Protein AF-A0A8C3FPE9-F1 (afdb_monomer_lite)

pLDDT: mean 76.45, std 21.93, range [31.88, 98.56]

Structure (mmCIF, N/CA/C/O backbone):
data_AF-A0A8C3FPE9-F1
#
_entry.id   AF-A0A8C3FPE9-F1
#
loop_
_atom_site.group_PDB
_atom_site.id
_atom_site.type_symbol
_atom_site.label_atom_id
_atom_site.label_alt_id
_atom_site.label_comp_id
_atom_site.label_asym_id
_atom_site.label_entity_id
_atom_site.label_seq_id
_atom_site.pdbx_PDB_ins_code
_atom_site.Cartn_x
_atom_site.Cartn_y
_atom_site.Cartn_z
_atom_site.occupancy
_atom_site.B_iso_or_equiv
_atom_site.auth_seq_id
_atom_site.auth_comp_id
_atom_site.auth_asym_id
_atom_site.auth_atom_id
_atom_site.pdbx_PDB_model_num
ATOM 1 N N . MET A 1 1 ? 53.530 17.384 -11.463 1.00 39.44 1 MET A N 1
ATOM 2 C CA . MET A 1 1 ? 53.748 16.332 -10.447 1.00 39.44 1 MET A CA 1
ATOM 3 C C . MET A 1 1 ? 52.638 15.306 -10.589 1.00 39.44 1 MET A C 1
ATOM 5 O O . MET A 1 1 ? 51.539 15.537 -10.107 1.00 39.44 1 MET A O 1
ATOM 9 N N . ALA A 1 2 ? 52.898 14.244 -11.352 1.00 38.84 2 ALA A N 1
ATOM 10 C CA . ALA A 1 2 ? 51.951 13.163 -11.596 1.00 38.84 2 ALA A CA 1
ATOM 11 C C . ALA A 1 2 ? 52.178 12.069 -10.547 1.00 38.84 2 ALA A C 1
ATOM 13 O O . ALA A 1 2 ? 53.247 11.461 -10.507 1.00 38.84 2 ALA A O 1
ATOM 14 N N . TRP A 1 3 ? 51.193 11.850 -9.679 1.00 45.47 3 TRP A N 1
ATOM 15 C CA . TRP A 1 3 ? 51.193 10.718 -8.761 1.00 45.47 3 TRP A CA 1
ATOM 16 C C . TRP A 1 3 ? 50.731 9.485 -9.531 1.00 45.47 3 TRP A C 1
ATOM 18 O O . TRP A 1 3 ? 49.547 9.324 -9.816 1.00 45.47 3 TRP A O 1
ATOM 28 N N . TYR A 1 4 ? 51.681 8.633 -9.906 1.00 35.78 4 TYR A N 1
ATOM 29 C CA . TYR A 1 4 ? 51.386 7.304 -10.425 1.00 35.78 4 TYR A CA 1
ATOM 30 C C . TYR A 1 4 ? 50.717 6.481 -9.321 1.00 35.78 4 TYR A C 1
ATOM 32 O O . TYR A 1 4 ? 51.346 6.138 -8.319 1.00 35.78 4 TYR A O 1
ATOM 40 N N . TYR A 1 5 ? 49.437 6.165 -9.507 1.00 44.44 5 TYR A N 1
ATOM 41 C CA . TYR A 1 5 ? 48.734 5.188 -8.689 1.00 44.44 5 TYR A CA 1
ATOM 42 C C . TYR A 1 5 ? 49.272 3.793 -9.031 1.00 44.44 5 TYR A C 1
ATOM 44 O O . TYR A 1 5 ? 49.096 3.295 -10.143 1.00 44.44 5 TYR A O 1
ATOM 52 N N . ARG A 1 6 ? 49.985 3.187 -8.081 1.00 42.34 6 ARG A N 1
ATOM 53 C CA . ARG A 1 6 ? 50.505 1.820 -8.174 1.00 42.34 6 ARG A CA 1
ATOM 54 C C . ARG A 1 6 ? 49.379 0.866 -7.745 1.00 42.34 6 ARG A C 1
ATOM 56 O O . ARG A 1 6 ? 48.875 1.037 -6.634 1.00 42.34 6 ARG A O 1
ATOM 63 N N . PRO A 1 7 ? 48.962 -0.116 -8.562 1.00 42.03 7 PRO A N 1
ATOM 64 C CA . PRO A 1 7 ? 47.899 -1.026 -8.167 1.00 42.03 7 PRO A CA 1
ATOM 65 C C . PRO A 1 7 ? 48.429 -1.964 -7.082 1.00 42.03 7 PRO A C 1
ATOM 67 O O . PRO A 1 7 ? 49.404 -2.681 -7.304 1.00 42.03 7 PRO A O 1
ATOM 70 N N . PHE A 1 8 ? 47.777 -1.989 -5.920 1.00 37.38 8 PHE A N 1
ATOM 71 C CA . PHE A 1 8 ? 47.859 -3.147 -5.040 1.00 37.38 8 PHE A CA 1
ATOM 72 C C . PHE A 1 8 ? 47.064 -4.271 -5.703 1.00 37.38 8 PHE A C 1
ATOM 74 O O . PHE A 1 8 ? 45.846 -4.355 -5.583 1.00 37.38 8 PHE A O 1
ATOM 81 N N . SER A 1 9 ? 47.759 -5.119 -6.454 1.00 39.59 9 SER A N 1
ATOM 82 C CA . SER A 1 9 ? 47.294 -6.471 -6.725 1.00 39.59 9 SER A CA 1
ATOM 83 C C . SER A 1 9 ? 47.355 -7.236 -5.408 1.00 39.59 9 SER A C 1
ATOM 85 O O . SER A 1 9 ? 48.415 -7.715 -5.009 1.00 39.59 9 SER A O 1
ATOM 87 N N . SER A 1 10 ? 46.225 -7.318 -4.710 1.00 37.75 10 SER A N 1
ATOM 88 C CA . SER A 1 10 ? 46.008 -8.319 -3.673 1.00 37.75 10 SER A CA 1
ATOM 89 C C . SER A 1 10 ? 45.945 -9.676 -4.372 1.00 37.75 10 SER A C 1
ATOM 91 O O . SER A 1 10 ? 44.882 -10.161 -4.753 1.00 37.75 10 SER A O 1
ATOM 93 N N . THR A 1 11 ? 47.108 -10.290 -4.579 1.00 39.56 11 THR A N 1
ATOM 94 C CA . THR A 1 11 ? 47.197 -11.745 -4.623 1.00 39.56 11 THR A CA 1
ATOM 95 C C . THR A 1 11 ? 46.733 -12.216 -3.255 1.00 39.56 11 THR A C 1
ATOM 97 O O . THR A 1 11 ? 47.485 -12.168 -2.282 1.00 39.56 11 THR A O 1
ATOM 100 N N . LEU A 1 12 ? 45.449 -12.559 -3.156 1.00 37.16 12 LEU A N 1
ATOM 101 C CA . LEU A 1 12 ? 44.937 -13.294 -2.017 1.00 37.16 12 LEU A CA 1
ATOM 102 C C . LEU A 1 12 ? 45.663 -14.637 -2.073 1.00 37.16 12 LEU A C 1
ATOM 104 O O . LEU A 1 12 ? 45.361 -15.474 -2.926 1.00 37.16 12 LEU A O 1
ATOM 108 N N . ASN A 1 13 ? 46.712 -14.757 -1.257 1.00 34.91 13 ASN A N 1
ATOM 109 C CA . ASN A 1 13 ? 47.424 -16.002 -1.063 1.00 34.91 13 ASN A CA 1
ATOM 110 C C . ASN A 1 13 ? 46.386 -17.077 -0.793 1.00 34.91 13 ASN A C 1
ATOM 112 O O . ASN A 1 13 ? 45.506 -16.945 0.058 1.00 34.91 13 ASN A O 1
ATOM 116 N N . GLN A 1 14 ? 46.504 -18.117 -1.595 1.00 40.97 14 GLN A N 1
ATOM 117 C CA . GLN A 1 14 ? 45.724 -19.328 -1.565 1.00 40.97 14 GLN A CA 1
ATOM 118 C C . GLN A 1 14 ? 46.192 -20.188 -0.382 1.00 40.97 14 GLN A C 1
ATOM 120 O O . GLN A 1 14 ? 46.473 -21.363 -0.554 1.00 40.97 14 GLN A O 1
ATOM 125 N N . ASP A 1 15 ? 46.293 -19.599 0.809 1.00 35.12 15 ASP A N 1
ATOM 126 C CA . ASP A 1 15 ? 46.524 -20.332 2.048 1.00 35.12 15 ASP A CA 1
ATOM 127 C C . ASP A 1 15 ? 45.155 -20.567 2.680 1.00 35.12 15 ASP A C 1
ATOM 129 O O . ASP A 1 15 ? 44.646 -19.817 3.516 1.00 35.12 15 ASP A O 1
ATOM 133 N N . ASN A 1 16 ? 44.516 -21.618 2.167 1.00 47.94 16 ASN A N 1
ATOM 134 C CA . ASN A 1 16 ? 43.481 -22.346 2.875 1.00 47.94 16 ASN A CA 1
ATOM 135 C C . ASN A 1 16 ? 44.061 -22.810 4.213 1.00 47.94 16 ASN A C 1
ATOM 137 O O . ASN A 1 16 ? 44.705 -23.846 4.259 1.00 47.94 16 ASN A O 1
ATOM 141 N N . ASP A 1 17 ? 43.817 -22.048 5.270 1.00 44.47 17 ASP A N 1
ATOM 142 C CA . ASP A 1 17 ? 43.687 -22.570 6.631 1.00 44.47 17 ASP A CA 1
ATOM 143 C C . ASP A 1 17 ? 42.905 -21.555 7.472 1.00 44.47 17 ASP A C 1
ATOM 145 O O . ASP A 1 17 ? 43.369 -20.983 8.457 1.00 44.47 17 ASP A O 1
ATOM 149 N N . VAL A 1 18 ? 41.647 -21.327 7.082 1.00 51.06 18 VAL A N 1
ATOM 150 C CA . VAL A 1 18 ? 40.642 -20.817 8.023 1.00 51.06 18 VAL A CA 1
ATOM 151 C C . VAL A 1 18 ? 40.239 -21.997 8.901 1.00 51.06 18 VAL A C 1
ATOM 153 O O . VAL A 1 18 ? 39.179 -22.597 8.727 1.00 51.06 18 VAL A O 1
ATOM 156 N N . SER A 1 19 ? 41.132 -22.374 9.815 1.00 54.69 19 SER A N 1
ATOM 157 C CA . SER A 1 19 ? 40.771 -23.262 10.909 1.00 54.69 19 SER A CA 1
ATOM 158 C C . SER A 1 19 ? 39.709 -22.538 11.731 1.00 54.69 19 SER A C 1
ATOM 160 O O . SER A 1 19 ? 39.940 -21.442 12.249 1.00 54.69 19 SER A O 1
ATOM 162 N N . LEU A 1 20 ? 38.503 -23.108 11.767 1.00 57.66 20 LEU A N 1
ATOM 163 C CA . LEU A 1 20 ? 37.459 -22.667 12.682 1.00 57.66 20 LEU A CA 1
ATOM 164 C C . LEU A 1 20 ? 38.047 -22.697 14.100 1.00 57.66 20 LEU A C 1
ATOM 166 O O . LEU A 1 20 ? 38.734 -23.666 14.435 1.00 57.66 20 LEU A O 1
ATOM 170 N N . PRO A 1 21 ? 37.809 -21.672 14.936 1.00 55.09 21 PRO A N 1
ATOM 171 C CA . PRO A 1 21 ? 38.258 -21.726 16.317 1.00 55.09 21 PRO A CA 1
ATOM 172 C C . PRO A 1 21 ? 37.716 -23.014 16.966 1.00 55.09 21 PRO A C 1
ATOM 174 O O . PRO A 1 21 ? 36.566 -23.382 16.689 1.00 55.09 21 PRO A O 1
ATOM 177 N N . PRO A 1 22 ? 38.525 -23.726 17.778 1.00 61.81 22 PRO A N 1
ATOM 178 C CA . PRO A 1 22 ? 38.093 -24.946 18.447 1.00 61.81 22 PRO A CA 1
ATOM 179 C C . PRO A 1 22 ? 36.764 -24.714 19.178 1.00 61.81 22 PRO A C 1
ATOM 181 O O . PRO A 1 22 ? 36.537 -23.607 19.670 1.00 61.81 22 PRO A O 1
ATOM 184 N N . PRO A 1 23 ? 35.890 -25.728 19.305 1.00 57.06 23 PRO A N 1
ATOM 185 C CA . PRO A 1 23 ? 34.612 -25.589 20.013 1.00 57.06 23 PRO A CA 1
ATOM 186 C C . PRO A 1 23 ? 34.770 -25.116 21.474 1.00 57.06 23 PRO A C 1
ATOM 188 O O . PRO A 1 23 ? 33.812 -24.618 22.058 1.00 57.06 23 PRO A O 1
ATOM 191 N N . GLU A 1 24 ? 35.986 -25.197 22.024 1.00 53.19 24 GLU A N 1
ATOM 192 C CA . GLU A 1 24 ? 36.385 -24.713 23.349 1.00 53.19 24 GLU A CA 1
ATOM 193 C C . GLU A 1 24 ? 36.737 -23.210 23.412 1.00 53.19 24 GLU A C 1
ATOM 195 O O . GLU A 1 24 ? 36.865 -22.661 24.500 1.00 53.19 24 GLU A O 1
ATOM 200 N N . ALA A 1 25 ? 36.884 -22.502 22.285 1.00 60.84 25 ALA A N 1
ATOM 201 C CA . ALA A 1 25 ? 37.373 -21.112 22.264 1.00 60.84 25 ALA A CA 1
ATOM 202 C C . ALA A 1 25 ? 36.443 -20.117 22.987 1.00 60.84 25 ALA A C 1
ATOM 204 O O . ALA A 1 25 ? 36.859 -19.031 23.376 1.00 60.84 25 ALA A O 1
ATOM 205 N N . VAL A 1 26 ? 35.175 -20.487 23.178 1.00 52.84 26 VAL A N 1
ATOM 206 C CA . VAL A 1 26 ? 34.196 -19.698 23.941 1.00 52.84 26 VAL A CA 1
ATOM 207 C C . VAL A 1 26 ? 34.364 -19.905 25.454 1.00 52.84 26 VAL A C 1
ATOM 209 O O . VAL A 1 26 ? 34.000 -19.021 26.227 1.00 52.84 26 VAL A O 1
ATOM 212 N N . ALA A 1 27 ? 34.949 -21.030 25.883 1.00 55.62 27 ALA A N 1
ATOM 213 C CA . ALA A 1 27 ? 35.206 -21.321 27.291 1.00 55.62 27 ALA A CA 1
ATOM 214 C C . ALA A 1 27 ? 36.318 -20.429 27.869 1.00 55.62 27 ALA A C 1
ATOM 216 O O . ALA A 1 27 ? 36.220 -20.018 29.019 1.00 55.62 27 ALA A O 1
ATOM 217 N N . GLU A 1 28 ? 37.313 -20.044 27.062 1.00 55.88 28 GLU A N 1
ATOM 218 C CA . GLU A 1 28 ? 38.403 -19.145 27.487 1.00 55.88 28 GLU A CA 1
ATOM 219 C C . GLU A 1 28 ? 37.973 -17.674 27.653 1.00 55.88 28 GLU A C 1
ATOM 221 O O . GLU A 1 28 ? 38.680 -16.884 28.274 1.00 55.88 28 GLU A O 1
ATOM 226 N N . ILE A 1 29 ? 36.820 -17.284 27.098 1.00 55.59 29 ILE A N 1
ATOM 227 C CA . ILE A 1 29 ? 36.340 -15.889 27.091 1.00 55.59 29 ILE A CA 1
ATOM 228 C C . ILE A 1 29 ? 35.374 -15.622 28.258 1.00 55.59 29 ILE A C 1
ATOM 230 O O . ILE A 1 29 ? 35.077 -14.466 28.571 1.00 55.59 29 ILE A O 1
ATOM 234 N N . LEU A 1 30 ? 34.880 -16.668 28.931 1.00 50.91 30 LEU A N 1
ATOM 235 C CA . LEU A 1 30 ? 34.011 -16.506 30.092 1.00 50.91 30 LEU A CA 1
ATOM 236 C C . LEU A 1 30 ? 34.854 -16.177 31.334 1.00 50.91 30 LEU A C 1
ATOM 238 O O . LEU A 1 30 ? 35.695 -16.980 31.725 1.00 50.91 30 LEU A O 1
ATOM 242 N N . PRO A 1 31 ? 34.625 -15.037 32.014 1.00 51.97 31 PRO A N 1
ATOM 243 C CA . PRO A 1 31 ? 35.233 -14.801 33.313 1.00 51.97 31 PRO A CA 1
ATOM 244 C C . PRO A 1 31 ? 34.737 -15.876 34.283 1.00 51.97 31 PRO A C 1
ATOM 246 O O . PRO A 1 31 ? 33.522 -16.036 34.428 1.00 51.97 31 PRO A O 1
ATOM 249 N N . ASP A 1 32 ? 35.667 -16.558 34.955 1.00 51.47 32 ASP A N 1
ATOM 250 C CA . ASP A 1 32 ? 35.471 -17.530 36.040 1.00 51.47 32 ASP A CA 1
ATOM 251 C C . ASP A 1 32 ? 34.647 -16.957 37.212 1.00 51.47 32 ASP A C 1
ATOM 253 O O . ASP A 1 32 ? 35.131 -16.724 38.319 1.00 51.47 32 ASP A O 1
ATOM 257 N N . LYS A 1 33 ? 33.358 -16.699 36.994 1.00 50.88 33 LYS A N 1
ATOM 258 C CA . LYS A 1 33 ? 32.416 -16.249 38.028 1.00 50.88 33 LYS A CA 1
ATOM 259 C C . LYS A 1 33 ? 31.621 -17.394 38.647 1.00 50.88 33 LYS A C 1
ATOM 261 O O . LYS A 1 33 ? 30.803 -17.143 39.526 1.00 50.88 33 LYS A O 1
ATOM 266 N N . GLN A 1 34 ? 31.869 -18.643 38.247 1.00 51.88 34 GLN A N 1
ATOM 267 C CA . GLN A 1 34 ? 31.165 -19.809 38.794 1.00 51.88 34 GLN A CA 1
ATOM 268 C C . GLN A 1 34 ? 31.793 -20.409 40.061 1.00 51.88 34 GLN A C 1
ATOM 270 O O . GLN A 1 34 ? 31.143 -21.220 40.711 1.00 51.88 34 GLN A O 1
ATOM 275 N N . MET A 1 35 ? 32.986 -19.979 40.48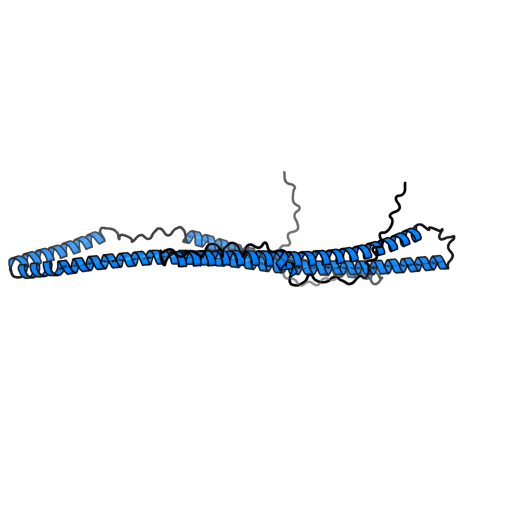9 1.00 44.62 35 MET A N 1
ATOM 276 C CA . MET A 1 35 ? 33.678 -20.619 41.622 1.00 44.62 35 MET A CA 1
ATOM 277 C C . MET A 1 35 ? 33.598 -19.881 42.968 1.00 44.62 35 MET A C 1
ATOM 279 O O . MET A 1 35 ? 34.012 -20.439 43.977 1.00 44.62 35 MET A O 1
ATOM 283 N N . LEU A 1 36 ? 33.026 -18.673 43.047 1.00 43.91 36 LEU A N 1
ATOM 284 C CA . LEU A 1 36 ? 33.039 -17.887 44.298 1.00 43.91 36 LEU A CA 1
ATOM 285 C C . LEU A 1 36 ? 31.811 -18.052 45.209 1.00 43.91 36 LEU A C 1
ATOM 287 O O . LEU A 1 36 ? 31.731 -17.380 46.235 1.00 43.91 36 LEU A O 1
ATOM 291 N N . LEU A 1 37 ? 30.859 -18.932 44.881 1.00 42.94 37 LEU A N 1
ATOM 292 C CA . LEU A 1 37 ? 29.662 -19.142 45.716 1.00 42.94 37 LEU A CA 1
ATOM 293 C C . LEU A 1 37 ? 29.634 -20.478 46.464 1.00 42.94 37 LEU A C 1
ATOM 295 O O . LEU A 1 37 ? 28.811 -20.641 47.361 1.00 42.94 37 LEU A O 1
ATOM 299 N N . TYR A 1 38 ? 30.545 -21.405 46.161 1.00 42.16 38 TYR A N 1
ATOM 300 C CA . TYR A 1 38 ? 30.569 -22.715 46.819 1.00 42.16 38 TYR A CA 1
ATOM 301 C C . TYR A 1 38 ? 31.436 -22.773 48.085 1.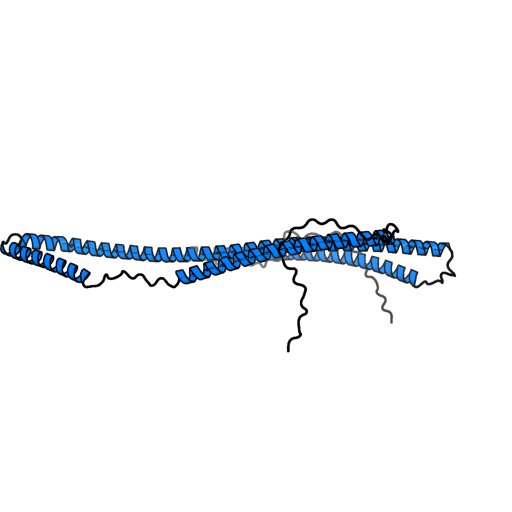00 42.16 38 TYR A C 1
ATOM 303 O O . TYR A 1 38 ? 31.290 -23.699 48.878 1.00 42.16 38 TYR A O 1
ATOM 311 N N . GLU A 1 39 ? 32.288 -21.775 48.333 1.00 39.97 39 GLU A N 1
ATOM 312 C CA . GLU A 1 39 ? 33.254 -21.823 49.442 1.00 39.97 39 GLU A CA 1
ATOM 313 C C . GLU A 1 39 ? 32.738 -21.204 50.757 1.00 39.97 39 GLU A C 1
ATOM 315 O O . GLU A 1 39 ? 33.360 -21.356 51.804 1.00 39.97 39 GLU A O 1
ATOM 320 N N . LYS A 1 40 ? 31.554 -20.570 50.756 1.00 41.06 40 LYS A N 1
ATOM 321 C CA . LYS A 1 40 ? 30.948 -19.974 51.968 1.00 41.06 40 LYS A CA 1
ATOM 322 C C . LYS A 1 40 ? 29.792 -20.790 52.572 1.00 41.06 40 LYS A C 1
ATOM 324 O O . LYS A 1 40 ? 29.051 -20.271 53.399 1.00 41.06 40 LYS A O 1
ATOM 329 N N . ALA A 1 41 ? 29.629 -22.054 52.175 1.00 43.91 41 ALA A N 1
ATOM 330 C CA . ALA A 1 41 ? 28.523 -22.916 52.616 1.00 43.91 41 ALA A CA 1
ATOM 331 C C . ALA A 1 41 ? 28.947 -24.072 53.548 1.00 43.91 41 ALA A C 1
ATOM 333 O O . ALA A 1 41 ? 28.180 -25.009 53.755 1.00 43.91 41 ALA A O 1
ATOM 334 N N . ALA A 1 42 ? 30.154 -24.028 54.122 1.00 48.25 42 ALA A N 1
ATOM 335 C CA . ALA A 1 42 ? 30.667 -25.069 55.016 1.00 48.25 42 ALA A CA 1
ATOM 336 C C . ALA A 1 42 ? 30.811 -24.590 56.475 1.00 48.25 42 ALA A C 1
ATOM 338 O O . ALA A 1 42 ? 31.890 -24.656 57.050 1.00 48.25 42 ALA A O 1
ATOM 339 N N . THR A 1 43 ? 29.714 -24.137 57.090 1.00 41.53 43 THR A N 1
ATOM 340 C CA . THR A 1 43 ? 29.546 -24.115 58.558 1.00 41.53 43 THR A CA 1
ATOM 341 C C . THR A 1 43 ? 28.063 -24.286 58.896 1.00 41.53 43 THR A C 1
ATOM 343 O O . THR A 1 43 ? 27.276 -23.422 58.510 1.00 41.53 43 THR A O 1
ATOM 346 N N . PRO A 1 44 ? 27.654 -25.360 59.598 1.00 53.16 44 PRO A N 1
ATOM 347 C CA . PRO A 1 44 ? 26.273 -25.545 60.013 1.00 53.16 44 PRO A CA 1
ATOM 348 C C . PRO A 1 44 ? 26.044 -24.830 61.349 1.00 53.16 44 PRO A C 1
ATOM 350 O O . PRO A 1 44 ? 26.712 -25.132 62.338 1.00 53.16 44 PRO A O 1
ATOM 353 N N . ALA A 1 45 ? 25.103 -23.892 61.388 1.00 44.38 45 ALA A N 1
ATOM 354 C CA . ALA A 1 45 ? 24.548 -23.381 62.635 1.00 44.38 45 ALA A CA 1
ATOM 355 C C . ALA A 1 45 ? 23.039 -23.167 62.467 1.00 44.38 45 ALA A C 1
ATOM 357 O O . ALA A 1 45 ? 22.599 -22.626 61.458 1.00 44.38 45 ALA A O 1
ATOM 358 N N . ASP A 1 46 ? 22.308 -23.676 63.457 1.00 53.25 46 ASP A N 1
ATOM 359 C CA . ASP A 1 46 ? 20.857 -23.699 63.650 1.00 53.25 46 ASP A CA 1
ATOM 360 C C . ASP A 1 46 ? 20.084 -22.469 63.149 1.00 53.25 46 ASP A C 1
ATOM 362 O O . ASP A 1 46 ? 20.453 -21.333 63.446 1.00 53.25 46 ASP A O 1
ATOM 366 N N . GLY A 1 47 ? 18.926 -22.721 62.525 1.00 49.69 47 GLY A N 1
ATOM 367 C CA . GLY A 1 47 ? 17.856 -21.732 62.376 1.00 49.69 47 GLY A CA 1
ATOM 368 C C . GLY A 1 47 ? 17.077 -21.824 61.063 1.00 49.69 47 GLY A C 1
ATOM 369 O O . GLY A 1 47 ? 17.611 -21.525 60.008 1.00 49.69 47 GLY A O 1
ATOM 370 N N . ASP A 1 48 ? 15.802 -22.191 61.183 1.00 48.06 48 ASP A N 1
ATOM 371 C CA . ASP A 1 48 ? 14.670 -21.913 60.288 1.00 48.06 48 ASP A CA 1
ATOM 372 C C . ASP A 1 48 ? 14.608 -22.491 58.857 1.00 48.06 48 ASP A C 1
ATOM 374 O O . ASP A 1 48 ? 15.388 -22.228 57.947 1.00 48.06 48 ASP A O 1
ATOM 378 N N . VAL A 1 49 ? 13.520 -23.239 58.640 1.00 53.59 49 VAL A N 1
ATOM 379 C CA . VAL A 1 49 ? 13.097 -23.859 57.372 1.00 53.59 49 VAL A CA 1
ATOM 380 C C . VAL A 1 49 ? 12.705 -22.808 56.307 1.00 53.59 49 VAL A C 1
ATOM 382 O O . VAL A 1 49 ? 12.648 -23.138 55.123 1.00 53.59 49 VAL A O 1
ATOM 385 N N . ASP A 1 50 ? 12.511 -21.541 56.693 1.00 56.34 50 ASP A N 1
ATOM 386 C CA . ASP A 1 50 ? 12.157 -20.427 55.793 1.00 56.34 50 ASP A CA 1
ATOM 387 C C . ASP A 1 50 ? 13.359 -19.819 55.040 1.00 56.34 50 ASP A C 1
ATOM 389 O O . ASP A 1 50 ? 13.185 -19.250 53.957 1.00 56.34 50 ASP A O 1
ATOM 393 N N . ASP A 1 51 ? 14.589 -19.981 55.541 1.00 56.47 51 ASP A N 1
ATOM 394 C CA . ASP A 1 51 ? 15.789 -19.406 54.910 1.00 56.47 51 ASP A CA 1
ATOM 395 C C . ASP A 1 51 ? 16.192 -20.183 53.641 1.00 56.47 51 ASP A C 1
ATOM 397 O O . ASP A 1 51 ? 16.637 -19.614 52.642 1.00 56.47 51 ASP A O 1
ATOM 401 N N . VAL A 1 52 ? 15.926 -21.494 53.622 1.00 58.41 52 VAL A N 1
ATOM 402 C CA . VAL A 1 52 ? 16.190 -22.373 52.470 1.00 58.41 52 VAL A CA 1
ATOM 403 C C . VAL A 1 52 ? 15.274 -22.040 51.287 1.00 58.41 52 VAL A C 1
ATOM 405 O O . VAL A 1 52 ? 15.733 -22.054 50.145 1.00 58.41 52 VAL A O 1
ATOM 408 N N . ASP A 1 53 ? 14.002 -21.703 51.529 1.00 60.03 53 ASP A N 1
ATOM 409 C CA . ASP A 1 53 ? 13.042 -21.353 50.467 1.00 60.03 53 ASP A CA 1
ATOM 410 C C . ASP A 1 53 ? 13.320 -19.949 49.891 1.00 60.03 53 ASP A C 1
ATOM 412 O O . ASP A 1 53 ? 13.181 -19.721 48.685 1.00 60.03 53 ASP A O 1
ATOM 416 N N . MET A 1 54 ? 13.807 -19.016 50.721 1.00 62.00 54 MET A N 1
ATOM 417 C CA . MET A 1 54 ? 14.256 -17.693 50.269 1.00 62.00 54 MET A CA 1
ATOM 418 C C . MET A 1 54 ? 15.549 -17.775 49.439 1.00 62.00 54 MET A C 1
ATOM 420 O O . MET A 1 54 ? 15.647 -17.148 48.377 1.00 62.00 54 MET A O 1
ATOM 424 N N . LEU A 1 55 ? 16.521 -18.590 49.864 1.00 64.56 55 LEU A N 1
ATOM 425 C CA . LEU A 1 55 ? 17.741 -18.870 49.098 1.00 64.56 55 LEU A CA 1
ATOM 426 C C . LEU A 1 55 ? 17.441 -19.574 47.773 1.00 64.56 55 LEU A C 1
ATOM 428 O O . LEU A 1 55 ? 18.047 -19.253 46.754 1.00 64.56 55 LEU A O 1
ATOM 432 N N . ARG A 1 56 ? 16.463 -20.482 47.754 1.00 62.56 56 ARG A N 1
ATOM 433 C CA . ARG A 1 56 ? 16.055 -21.180 46.533 1.00 62.56 56 ARG A CA 1
ATOM 434 C C . ARG A 1 56 ? 15.344 -20.248 45.552 1.00 62.56 56 ARG A C 1
ATOM 436 O O . ARG A 1 56 ? 15.697 -20.231 44.379 1.00 62.56 56 ARG A O 1
ATOM 443 N N . ARG A 1 57 ? 14.443 -19.377 46.032 1.00 63.84 57 ARG A N 1
ATOM 444 C CA . ARG A 1 57 ? 13.827 -18.324 45.199 1.00 63.84 57 ARG A CA 1
ATOM 445 C C . ARG A 1 57 ? 14.850 -17.336 44.651 1.00 63.84 57 ARG A C 1
ATOM 447 O O . ARG A 1 57 ? 14.747 -16.943 43.496 1.00 63.84 57 ARG A O 1
ATOM 454 N N . THR A 1 58 ? 15.834 -16.924 45.445 1.00 63.66 58 THR A N 1
ATOM 455 C CA . THR A 1 58 ? 16.890 -16.011 44.975 1.00 63.66 58 THR A CA 1
ATOM 456 C C . THR A 1 58 ? 17.846 -16.694 43.995 1.00 63.66 58 THR A C 1
ATOM 458 O O . THR A 1 58 ? 18.238 -16.069 43.008 1.00 63.66 58 THR A O 1
ATOM 461 N N . GLN A 1 59 ? 18.150 -17.984 44.173 1.00 68.06 59 GLN A N 1
ATOM 462 C CA . GLN A 1 59 ? 18.850 -18.801 43.172 1.00 68.06 59 GLN A CA 1
ATOM 463 C C . GLN A 1 59 ? 18.053 -18.950 41.873 1.00 68.06 59 GLN A C 1
ATOM 465 O O . GLN A 1 59 ? 18.617 -18.799 40.794 1.00 68.06 59 GLN A O 1
ATOM 470 N N . ASP A 1 60 ? 16.747 -19.192 41.951 1.00 69.56 60 ASP A N 1
ATOM 471 C CA . ASP A 1 60 ? 15.901 -19.352 40.766 1.00 69.56 60 ASP A CA 1
ATOM 472 C C . ASP A 1 60 ? 15.738 -18.022 40.009 1.00 69.56 60 ASP A C 1
ATOM 474 O O . ASP A 1 60 ? 15.792 -17.993 38.780 1.00 69.56 60 ASP A O 1
ATOM 478 N N . VAL A 1 61 ? 15.631 -16.898 40.729 1.00 70.94 61 VAL A N 1
ATOM 479 C CA . VAL A 1 61 ? 15.576 -15.546 40.146 1.00 70.94 61 VAL A CA 1
ATOM 480 C C . VAL A 1 61 ? 16.907 -15.159 39.498 1.00 70.94 61 VAL A C 1
ATOM 482 O O . VAL A 1 61 ? 16.921 -14.615 38.395 1.00 70.94 61 VAL A O 1
ATOM 485 N N . THR A 1 62 ? 18.038 -15.461 40.137 1.00 74.19 62 THR A N 1
ATOM 486 C CA . THR A 1 62 ? 19.366 -15.188 39.558 1.00 74.19 62 THR A CA 1
ATOM 487 C C . THR A 1 62 ? 19.657 -16.074 38.348 1.00 74.19 62 THR A C 1
ATOM 489 O O . THR A 1 62 ? 20.215 -15.592 37.362 1.00 74.19 62 THR A O 1
ATOM 492 N N . ARG A 1 63 ? 19.216 -17.335 38.368 1.00 73.94 63 ARG A N 1
ATOM 493 C CA . ARG A 1 63 ? 19.323 -18.263 37.235 1.00 73.94 63 ARG A CA 1
ATOM 494 C C . ARG A 1 63 ? 18.461 -17.824 36.052 1.00 73.94 63 ARG A C 1
ATOM 496 O O . ARG A 1 63 ? 18.953 -17.785 34.932 1.00 73.94 63 ARG A O 1
ATOM 503 N N . PHE A 1 64 ? 17.230 -17.389 36.317 1.00 77.69 64 PHE A N 1
ATOM 504 C CA . PHE A 1 64 ? 16.343 -16.821 35.303 1.00 77.69 64 PHE A CA 1
ATOM 505 C C . PHE A 1 64 ? 16.921 -15.550 34.661 1.00 77.69 64 PHE A C 1
ATOM 507 O O . PHE A 1 64 ? 16.868 -15.397 33.443 1.00 77.69 64 PHE A O 1
ATOM 514 N N . HIS A 1 65 ? 17.512 -14.653 35.457 1.00 80.00 65 HIS A N 1
ATOM 515 C CA . HIS A 1 65 ? 18.181 -13.462 34.928 1.00 80.00 65 HIS A CA 1
ATOM 516 C C . HIS A 1 65 ? 19.397 -13.803 34.060 1.00 80.00 65 HIS A C 1
ATOM 518 O O . HIS A 1 65 ? 19.566 -13.200 33.002 1.00 80.00 65 HIS A O 1
ATOM 524 N N . LEU A 1 66 ? 20.206 -14.789 34.459 1.00 85.62 66 LEU A N 1
ATOM 525 C CA . LEU A 1 66 ? 21.345 -15.243 33.660 1.00 85.62 66 LEU A CA 1
ATOM 526 C C . LEU A 1 66 ? 20.889 -15.873 32.336 1.00 85.62 66 LEU A C 1
ATOM 528 O O . LEU A 1 66 ? 21.455 -15.565 31.289 1.00 85.62 66 LEU A O 1
ATOM 532 N N . ASP A 1 67 ? 19.840 -16.696 32.359 1.00 82.94 67 ASP A N 1
ATOM 533 C CA . ASP A 1 67 ? 19.265 -17.295 31.150 1.00 82.94 67 ASP A CA 1
ATOM 534 C C . ASP A 1 67 ? 18.714 -16.216 30.202 1.00 82.94 67 ASP A C 1
ATOM 536 O O . ASP A 1 67 ? 18.963 -16.254 28.995 1.00 82.94 67 ASP A O 1
ATOM 540 N N . GLN A 1 68 ? 18.055 -15.189 30.748 1.00 91.50 68 GLN A N 1
ATOM 541 C CA . GLN A 1 68 ? 17.571 -14.043 29.980 1.00 91.50 68 GLN A CA 1
ATOM 542 C C . GLN A 1 68 ? 18.717 -13.231 29.353 1.00 91.50 68 GLN A C 1
ATOM 544 O O . GLN A 1 68 ? 18.617 -12.805 28.200 1.00 91.50 68 GLN A O 1
ATOM 549 N N . GLU A 1 69 ? 19.813 -13.009 30.080 1.00 89.31 69 GLU A N 1
ATOM 550 C CA . GLU A 1 69 ? 21.003 -12.347 29.542 1.00 89.31 69 GLU A CA 1
ATOM 551 C C . GLU A 1 69 ? 21.652 -13.173 28.426 1.00 89.31 69 GLU A C 1
ATOM 553 O O . GLU A 1 69 ? 21.966 -12.628 27.366 1.00 89.31 69 GLU A O 1
ATOM 558 N N . LEU A 1 70 ? 21.787 -14.491 28.605 1.00 91.94 70 LEU A N 1
ATOM 559 C CA . LEU A 1 70 ? 22.312 -15.393 27.577 1.00 91.94 70 LEU A CA 1
ATOM 560 C C . LEU A 1 70 ? 21.445 -15.390 26.312 1.00 91.94 70 LEU A C 1
ATOM 562 O O . LEU A 1 70 ? 21.981 -15.365 25.202 1.00 91.94 70 LEU A O 1
ATOM 566 N N . ASP A 1 71 ? 20.122 -15.352 26.451 1.00 93.06 71 ASP A N 1
ATOM 567 C CA . ASP A 1 71 ? 19.205 -15.256 25.314 1.00 93.06 71 ASP A CA 1
ATOM 568 C C . ASP A 1 71 ? 19.276 -13.893 24.614 1.00 93.06 71 ASP A C 1
ATOM 570 O O . ASP A 1 71 ? 19.235 -13.821 23.377 1.00 93.06 71 ASP A O 1
ATOM 574 N N . ASN A 1 72 ? 19.485 -12.813 25.370 1.00 94.25 72 ASN A N 1
ATOM 575 C CA . ASN A 1 72 ? 19.755 -11.491 24.809 1.00 94.25 72 ASN A CA 1
ATOM 576 C C . ASN A 1 72 ? 21.062 -11.487 23.998 1.00 94.25 72 ASN A C 1
ATOM 578 O O . ASN A 1 72 ? 21.076 -10.994 22.866 1.00 94.25 72 ASN A O 1
ATOM 582 N N . TYR A 1 73 ? 22.135 -12.096 24.515 1.00 96.56 73 TYR A N 1
ATOM 583 C CA . TYR A 1 73 ? 23.407 -12.222 23.798 1.00 96.56 73 TYR A CA 1
ATOM 584 C C . TYR A 1 73 ? 23.294 -13.110 22.555 1.00 96.56 73 TYR A C 1
ATOM 586 O O . TYR A 1 73 ? 23.767 -12.720 21.486 1.00 96.56 73 TYR A O 1
ATOM 594 N N . ARG A 1 74 ? 22.608 -14.259 22.634 1.00 96.12 74 ARG A N 1
ATOM 595 C CA . ARG A 1 74 ? 22.328 -15.120 21.467 1.00 96.12 74 ARG A CA 1
ATOM 596 C C . ARG A 1 74 ? 21.574 -14.359 20.380 1.00 96.12 74 ARG A C 1
ATOM 598 O O . ARG A 1 74 ? 21.911 -14.459 19.200 1.00 96.12 74 ARG A O 1
ATOM 605 N N . THR A 1 75 ? 20.582 -13.565 20.775 1.00 96.00 75 THR A N 1
ATOM 606 C CA . THR A 1 75 ? 19.787 -12.752 19.848 1.00 96.00 75 THR A CA 1
ATOM 607 C C . THR A 1 75 ? 20.627 -11.644 19.209 1.00 96.00 75 THR A C 1
ATOM 609 O O . THR A 1 75 ? 20.542 -11.433 17.998 1.00 96.00 75 THR A O 1
ATOM 612 N N . ALA A 1 76 ? 21.470 -10.960 19.988 1.00 96.88 76 ALA A N 1
ATOM 613 C CA . ALA A 1 76 ? 22.383 -9.937 19.482 1.00 96.88 76 ALA A CA 1
ATOM 614 C C . ALA A 1 76 ? 23.417 -10.520 18.505 1.00 96.88 76 ALA A C 1
ATOM 616 O O . ALA A 1 76 ? 23.632 -9.961 17.431 1.00 96.88 76 ALA A O 1
ATOM 617 N N . MET A 1 77 ? 23.994 -11.681 18.827 1.00 96.38 77 MET A N 1
ATOM 618 C CA . MET A 1 77 ? 24.918 -12.394 17.942 1.00 96.38 77 MET A CA 1
ATOM 619 C C . MET A 1 77 ? 24.253 -12.813 16.631 1.00 96.38 77 MET A C 1
ATOM 621 O O . MET A 1 77 ? 24.843 -12.639 15.567 1.00 96.38 77 MET A O 1
ATOM 625 N N . LYS A 1 78 ? 23.010 -13.308 16.682 1.00 96.19 78 LYS A N 1
ATOM 626 C CA . LYS A 1 78 ? 22.255 -13.661 15.475 1.00 96.19 78 LYS A CA 1
ATOM 627 C C . LYS A 1 78 ? 22.008 -12.443 14.583 1.00 96.19 78 LYS A C 1
ATOM 629 O O . LYS A 1 78 ? 22.273 -12.515 13.389 1.00 96.19 78 LYS A O 1
ATOM 634 N N . LYS A 1 79 ? 21.598 -11.310 15.167 1.00 97.44 79 LYS A N 1
ATOM 635 C CA . LYS A 1 79 ? 21.441 -10.045 14.426 1.00 97.44 79 LYS A CA 1
ATOM 636 C C . LYS A 1 79 ? 22.746 -9.595 13.775 1.00 97.44 79 LYS A C 1
ATOM 638 O O . LYS A 1 79 ? 22.756 -9.270 12.598 1.00 97.44 79 LYS A O 1
ATOM 643 N N . MET A 1 80 ? 23.855 -9.644 14.508 1.00 97.31 80 MET A N 1
ATOM 644 C CA . MET A 1 80 ? 25.162 -9.264 13.974 1.00 97.31 80 MET A CA 1
ATOM 645 C C . MET A 1 80 ? 25.613 -10.194 12.838 1.00 97.31 80 MET A C 1
ATOM 647 O O . MET A 1 80 ? 26.182 -9.734 11.852 1.00 97.31 80 MET A O 1
ATOM 651 N N . ALA A 1 81 ? 25.333 -11.496 12.939 1.00 96.62 81 ALA A N 1
ATOM 652 C CA . ALA A 1 81 ? 25.599 -12.446 11.862 1.00 96.62 81 ALA A CA 1
ATOM 653 C C . ALA A 1 81 ? 24.772 -12.123 10.606 1.00 96.62 81 ALA A C 1
ATOM 655 O O . ALA A 1 81 ? 25.312 -12.138 9.496 1.00 96.62 81 ALA A O 1
ATOM 656 N N . ASP A 1 82 ? 23.496 -11.777 10.777 1.00 97.00 82 ASP A N 1
ATOM 657 C CA . ASP A 1 82 ? 22.621 -11.349 9.684 1.00 97.00 82 ASP A CA 1
ATOM 658 C C . ASP A 1 82 ? 23.119 -10.035 9.047 1.00 97.00 82 ASP A C 1
ATOM 660 O O . ASP A 1 82 ? 23.161 -9.922 7.815 1.00 97.00 82 ASP A O 1
ATOM 664 N N . ASP A 1 83 ? 23.582 -9.081 9.861 1.00 98.00 83 ASP A N 1
ATOM 665 C CA . ASP A 1 83 ? 24.169 -7.811 9.416 1.00 98.00 83 ASP A CA 1
ATOM 666 C C . ASP A 1 83 ? 25.475 -8.028 8.639 1.00 98.00 83 ASP A C 1
ATOM 668 O O . ASP A 1 83 ? 25.653 -7.464 7.558 1.00 98.00 83 ASP A O 1
ATOM 672 N N . ILE A 1 84 ? 26.368 -8.903 9.118 1.00 97.81 84 ILE A N 1
ATOM 673 C CA . ILE A 1 84 ? 27.613 -9.272 8.421 1.00 97.81 84 ILE A CA 1
ATOM 674 C C . ILE A 1 84 ? 27.299 -9.913 7.068 1.00 97.81 84 ILE A C 1
ATOM 676 O O . ILE A 1 84 ? 27.918 -9.573 6.056 1.00 97.81 84 ILE A O 1
ATOM 680 N N . GLN A 1 85 ? 26.326 -10.825 7.013 1.00 97.31 85 GLN A N 1
ATOM 681 C CA . GLN A 1 85 ? 25.890 -11.412 5.746 1.00 97.31 85 GLN A CA 1
ATOM 682 C C . GLN A 1 85 ? 25.283 -10.354 4.815 1.00 97.31 85 GLN A C 1
ATOM 684 O O . GLN A 1 85 ? 25.488 -10.415 3.602 1.00 97.31 85 GLN A O 1
ATOM 689 N N . SER A 1 86 ? 24.561 -9.376 5.365 1.00 98.31 86 SER A N 1
ATOM 690 C CA . SER A 1 86 ? 23.996 -8.257 4.609 1.00 98.31 86 SER A CA 1
ATOM 691 C C . SER A 1 86 ? 25.064 -7.357 4.006 1.00 98.31 86 SER A C 1
ATOM 693 O O . SER A 1 86 ? 25.037 -7.090 2.804 1.00 98.31 86 SER A O 1
ATOM 695 N N . LEU A 1 87 ? 26.064 -6.982 4.802 1.00 98.19 87 LEU A N 1
ATOM 696 C CA . LEU A 1 87 ? 27.213 -6.208 4.346 1.00 98.19 87 LEU A CA 1
ATOM 697 C C . LEU A 1 87 ? 27.995 -6.953 3.265 1.00 98.19 87 LEU A C 1
ATOM 699 O O . LEU A 1 87 ? 28.313 -6.361 2.240 1.00 98.19 87 LEU A O 1
ATOM 703 N N . ARG A 1 88 ? 28.236 -8.259 3.430 1.00 97.44 88 ARG A N 1
ATOM 704 C CA . ARG A 1 88 ? 28.905 -9.078 2.403 1.00 97.44 88 ARG A CA 1
ATOM 705 C C . ARG A 1 88 ? 28.129 -9.109 1.088 1.00 97.44 88 ARG A C 1
ATOM 707 O O . ARG A 1 88 ? 28.728 -8.948 0.029 1.00 97.44 88 ARG A O 1
ATOM 714 N N . ARG A 1 89 ? 26.800 -9.259 1.144 1.00 97.56 89 ARG A N 1
ATOM 715 C CA . ARG A 1 89 ? 25.934 -9.166 -0.045 1.00 97.56 89 ARG A CA 1
ATOM 716 C C . ARG A 1 89 ? 26.022 -7.784 -0.702 1.00 97.56 89 ARG A C 1
ATOM 718 O O . ARG A 1 89 ? 26.077 -7.702 -1.925 1.00 97.56 89 ARG A O 1
ATOM 725 N N . HIS A 1 90 ? 26.067 -6.712 0.089 1.00 97.88 90 HIS A N 1
ATOM 726 C CA . HIS A 1 90 ? 26.182 -5.350 -0.431 1.00 97.88 90 HIS A CA 1
ATOM 727 C C . HIS A 1 90 ? 27.545 -5.086 -1.082 1.00 97.88 90 HIS A C 1
ATOM 729 O O . HIS A 1 90 ? 27.589 -4.552 -2.186 1.00 97.88 90 HIS A O 1
ATOM 735 N N . VAL A 1 91 ? 28.641 -5.527 -0.457 1.00 97.88 91 VAL A N 1
ATOM 736 C CA . VAL A 1 91 ? 29.996 -5.449 -1.029 1.00 97.88 91 VAL A CA 1
ATOM 737 C C . VAL A 1 91 ? 30.064 -6.204 -2.354 1.00 97.88 91 VAL A C 1
ATOM 739 O O . VAL A 1 91 ? 30.502 -5.625 -3.340 1.00 97.88 91 VAL A O 1
ATOM 742 N N . ALA A 1 92 ? 29.536 -7.430 -2.424 1.00 96.88 92 ALA A N 1
ATOM 743 C CA . ALA A 1 92 ? 29.494 -8.192 -3.673 1.00 96.88 92 ALA A CA 1
ATOM 744 C C . ALA A 1 92 ? 28.699 -7.469 -4.782 1.00 96.88 92 ALA A C 1
ATOM 746 O O . ALA A 1 92 ? 29.105 -7.463 -5.943 1.00 96.88 92 ALA A O 1
ATOM 747 N N . SER A 1 93 ? 27.583 -6.816 -4.430 1.00 97.50 93 SER A N 1
ATOM 748 C CA . SER A 1 93 ? 26.816 -5.984 -5.370 1.00 97.50 93 SER A CA 1
ATOM 749 C C . SER A 1 93 ? 27.629 -4.785 -5.858 1.00 97.50 93 SER A C 1
ATOM 751 O O . SER A 1 93 ? 27.692 -4.533 -7.059 1.00 97.50 93 SER A O 1
ATOM 753 N N . LEU A 1 94 ? 28.285 -4.068 -4.942 1.00 97.88 94 LEU A N 1
ATOM 754 C CA . LEU A 1 94 ? 29.123 -2.914 -5.269 1.00 97.88 94 LEU A CA 1
ATOM 755 C C . LEU A 1 94 ? 30.330 -3.307 -6.127 1.00 97.88 94 LEU A C 1
ATOM 757 O O . LEU A 1 94 ? 30.691 -2.568 -7.034 1.00 97.88 94 LEU A O 1
ATOM 761 N N . GLU A 1 95 ? 30.945 -4.463 -5.888 1.00 97.31 95 GLU A N 1
ATOM 762 C CA . GLU A 1 95 ? 32.043 -4.991 -6.707 1.00 97.31 95 GLU A CA 1
ATOM 763 C C . GLU A 1 95 ? 31.586 -5.342 -8.130 1.00 97.31 95 GLU A C 1
ATOM 765 O O . GLU A 1 95 ? 32.289 -5.032 -9.101 1.00 97.31 95 GLU A O 1
ATOM 770 N N . ALA A 1 96 ? 30.394 -5.931 -8.276 1.00 95.06 96 ALA A N 1
ATOM 771 C CA . ALA A 1 96 ? 29.788 -6.200 -9.578 1.00 95.06 96 ALA A CA 1
ATOM 772 C C . ALA A 1 96 ? 29.443 -4.899 -10.326 1.00 95.06 96 ALA A C 1
ATOM 774 O O . ALA A 1 96 ? 29.731 -4.762 -11.520 1.00 95.06 96 ALA A O 1
ATOM 775 N N . GLU A 1 97 ? 28.887 -3.908 -9.625 1.00 96.62 97 GLU A N 1
ATOM 776 C CA . GLU A 1 97 ? 28.622 -2.577 -10.176 1.00 96.62 97 GLU A CA 1
ATOM 777 C C . GLU A 1 97 ? 29.919 -1.863 -10.567 1.00 96.62 97 GLU A C 1
ATOM 779 O O . GLU A 1 97 ? 30.010 -1.330 -11.668 1.00 96.62 97 GLU A O 1
ATOM 784 N N . ASN A 1 98 ? 30.959 -1.908 -9.731 1.00 96.44 98 ASN A N 1
ATOM 785 C CA . ASN A 1 98 ? 32.261 -1.304 -10.021 1.00 96.44 98 ASN A CA 1
ATOM 786 C C . ASN A 1 98 ? 32.910 -1.952 -11.250 1.00 96.44 98 ASN A C 1
ATOM 788 O O . ASN A 1 98 ? 33.395 -1.251 -12.134 1.00 96.44 98 ASN A O 1
ATOM 792 N N . SER A 1 99 ? 32.852 -3.281 -11.353 1.00 94.44 99 SER A N 1
ATOM 793 C CA . SER A 1 99 ? 33.305 -4.018 -12.539 1.00 94.44 99 SER A CA 1
ATOM 794 C C . SER A 1 99 ? 32.558 -3.576 -13.800 1.00 94.44 99 SER A C 1
ATOM 796 O O . SER A 1 99 ? 33.175 -3.320 -14.835 1.00 94.44 99 SER A O 1
ATOM 798 N N . THR A 1 100 ? 31.238 -3.409 -13.698 1.00 95.12 100 THR A N 1
ATOM 799 C CA . THR A 1 100 ? 30.394 -2.932 -14.803 1.00 95.12 100 THR A CA 1
ATOM 800 C C . THR A 1 100 ? 30.741 -1.493 -15.189 1.00 95.12 100 THR A C 1
ATOM 802 O O . THR A 1 100 ? 30.917 -1.194 -16.367 1.00 95.12 100 THR A O 1
ATOM 805 N N . LEU A 1 101 ? 30.905 -0.599 -14.210 1.00 95.12 101 LEU A N 1
ATOM 806 C CA . LEU A 1 101 ? 31.283 0.797 -14.431 1.00 95.12 101 LEU A CA 1
ATOM 807 C C . LEU A 1 101 ? 32.673 0.919 -15.060 1.00 95.12 101 LEU A C 1
ATOM 809 O O . LEU A 1 101 ? 32.850 1.723 -15.969 1.00 95.12 101 LEU A O 1
ATOM 813 N N . ARG A 1 102 ? 33.643 0.100 -14.638 1.00 94.56 102 ARG A N 1
ATOM 814 C CA . ARG A 1 102 ? 34.977 0.037 -15.258 1.00 94.56 102 ARG A CA 1
ATOM 815 C C . ARG A 1 102 ? 34.912 -0.453 -16.702 1.00 94.56 102 ARG A C 1
ATOM 817 O O . ARG A 1 102 ? 35.581 0.118 -17.557 1.00 94.56 102 ARG A O 1
ATOM 824 N N . CYS A 1 103 ? 34.092 -1.467 -16.982 1.00 90.75 103 CYS A N 1
ATOM 825 C CA . CYS A 1 103 ? 33.859 -1.943 -18.346 1.00 90.75 103 CYS A CA 1
ATOM 826 C C . CYS A 1 103 ? 33.235 -0.840 -19.216 1.00 90.75 103 CYS A C 1
ATOM 828 O O . CYS A 1 103 ? 33.753 -0.533 -20.288 1.00 90.75 103 CYS A O 1
ATOM 830 N N . ASN A 1 104 ? 32.197 -0.167 -18.714 1.00 84.44 104 ASN A N 1
ATOM 831 C CA . ASN A 1 104 ? 31.552 0.947 -19.406 1.00 84.44 104 ASN A CA 1
ATOM 832 C C . ASN A 1 104 ? 32.516 2.118 -19.642 1.00 84.44 104 ASN A C 1
ATOM 834 O O . ASN A 1 104 ? 32.542 2.674 -20.736 1.00 84.44 104 ASN A O 1
ATOM 838 N N . LEU A 1 105 ? 33.332 2.482 -18.647 1.00 87.62 105 LEU A N 1
ATOM 839 C CA . LEU A 1 105 ? 34.332 3.540 -18.780 1.00 87.62 105 LEU A CA 1
ATOM 840 C C . LEU A 1 105 ? 35.375 3.183 -19.842 1.00 87.62 105 LEU A C 1
ATOM 842 O O . LEU A 1 105 ? 35.658 4.009 -20.700 1.00 87.62 105 LEU A O 1
ATOM 846 N N . SER A 1 106 ? 35.877 1.945 -19.846 1.00 87.19 106 SER A N 1
ATOM 847 C CA . SER A 1 106 ? 36.808 1.458 -20.870 1.00 87.19 106 SER A CA 1
ATOM 848 C C . SER A 1 106 ? 36.204 1.532 -22.276 1.00 87.19 106 SER A C 1
ATOM 850 O O . SER A 1 106 ? 36.867 2.007 -23.199 1.00 87.19 106 SER A O 1
ATOM 852 N N . MET A 1 107 ? 34.934 1.145 -22.431 1.00 77.06 107 MET A N 1
ATOM 853 C CA . MET A 1 107 ? 34.197 1.296 -23.689 1.00 77.06 107 MET A CA 1
ATOM 854 C C . MET A 1 107 ? 34.052 2.766 -24.092 1.00 77.06 107 MET A C 1
ATOM 856 O O . MET A 1 107 ? 34.241 3.104 -25.258 1.00 77.06 107 MET A O 1
ATOM 860 N N . HIS A 1 108 ? 33.771 3.667 -23.147 1.00 75.62 108 HIS A N 1
ATOM 861 C CA . HIS A 1 108 ? 33.691 5.104 -23.409 1.00 75.62 108 HIS A CA 1
ATOM 862 C C . HIS A 1 108 ? 35.049 5.745 -23.723 1.00 75.62 108 HIS A C 1
ATOM 864 O O . HIS A 1 108 ? 35.100 6.633 -24.565 1.00 75.62 108 HIS A O 1
ATOM 870 N N . GLU A 1 109 ? 36.148 5.302 -23.115 1.00 76.69 109 GLU A N 1
ATOM 871 C CA . GLU A 1 109 ? 37.511 5.740 -23.445 1.00 76.69 109 GLU A CA 1
ATOM 872 C C . GLU A 1 109 ? 37.945 5.244 -24.829 1.00 76.69 109 GLU A C 1
ATOM 874 O O . GLU A 1 109 ? 38.649 5.939 -25.559 1.00 76.69 109 GLU A O 1
ATOM 879 N N . GLU A 1 110 ? 37.527 4.045 -25.231 1.00 67.88 110 GLU A N 1
ATOM 880 C CA . GLU A 1 110 ? 37.707 3.540 -26.594 1.00 67.88 110 GLU A CA 1
ATOM 881 C C . GLU A 1 110 ? 36.833 4.303 -27.602 1.00 67.88 110 GLU A C 1
ATOM 883 O O . GLU A 1 110 ? 37.298 4.644 -28.691 1.00 67.88 110 GLU A O 1
ATOM 888 N N . VAL A 1 111 ? 35.605 4.678 -27.222 1.00 62.91 111 VAL A N 1
ATOM 889 C CA . VAL A 1 111 ? 34.743 5.586 -27.998 1.00 62.91 111 VAL A CA 1
ATOM 890 C C . VAL A 1 111 ? 35.375 6.971 -28.117 1.00 62.91 111 VAL A C 1
ATOM 892 O O . VAL A 1 111 ? 35.418 7.516 -29.209 1.00 62.91 111 VAL A O 1
ATOM 895 N N . GLY A 1 112 ? 35.898 7.527 -27.026 1.00 61.44 112 GLY A N 1
ATOM 896 C CA . GLY A 1 112 ? 36.592 8.810 -27.005 1.00 61.44 112 GLY A CA 1
ATOM 897 C C . GLY A 1 112 ? 37.835 8.778 -27.883 1.00 61.44 112 GLY A C 1
ATOM 898 O O . GLY A 1 112 ? 38.025 9.683 -28.674 1.00 61.44 112 GLY A O 1
ATOM 899 N N . ARG A 1 113 ? 38.624 7.698 -27.850 1.00 66.88 113 ARG A N 1
ATOM 900 C CA . ARG A 1 113 ? 39.767 7.509 -28.759 1.00 66.88 113 ARG A CA 1
ATOM 901 C C . ARG A 1 113 ? 39.349 7.341 -30.220 1.00 66.88 113 ARG A C 1
ATOM 903 O O . ARG A 1 113 ? 40.009 7.886 -31.090 1.00 66.88 113 ARG A O 1
ATOM 910 N N . THR A 1 114 ? 38.252 6.644 -30.509 1.00 63.09 114 THR A N 1
ATOM 911 C CA . THR A 1 114 ? 37.736 6.487 -31.886 1.00 63.09 114 THR A CA 1
ATOM 912 C C . THR A 1 114 ? 37.002 7.720 -32.418 1.00 63.09 114 THR A C 1
ATOM 914 O O . THR A 1 114 ? 36.902 7.878 -33.629 1.00 63.09 114 THR A O 1
ATOM 917 N N . LEU A 1 115 ? 36.492 8.588 -31.540 1.00 60.19 115 LEU A N 1
ATOM 918 C CA . LEU A 1 115 ? 35.862 9.861 -31.895 1.00 60.19 115 LEU A CA 1
ATOM 919 C C . LEU A 1 115 ? 36.884 11.011 -31.956 1.00 60.19 115 LEU A C 1
ATOM 921 O O . LEU A 1 115 ? 36.722 11.895 -32.776 1.00 60.19 115 LEU A O 1
ATOM 925 N N . LEU A 1 116 ? 37.919 10.997 -31.104 1.00 62.31 116 LEU A N 1
ATOM 926 C CA . LEU A 1 116 ? 38.997 12.000 -31.066 1.00 62.31 116 LEU A CA 1
ATOM 927 C C . LEU A 1 116 ? 40.143 11.689 -32.037 1.00 62.31 116 LEU A C 1
ATOM 929 O O . LEU A 1 116 ? 40.889 12.597 -32.389 1.00 62.31 116 LEU A O 1
ATOM 933 N N . ASN A 1 117 ? 40.276 10.445 -32.511 1.00 62.16 117 ASN A N 1
ATOM 934 C CA . ASN A 1 117 ? 41.011 10.148 -33.740 1.00 62.16 117 ASN A CA 1
ATOM 935 C C . ASN A 1 117 ? 40.131 10.529 -34.941 1.00 62.16 117 ASN A C 1
ATOM 937 O O . ASN A 1 117 ? 39.747 9.678 -35.744 1.00 62.16 117 ASN A O 1
ATOM 941 N N . ASP A 1 118 ? 39.797 11.812 -35.053 1.00 61.09 118 ASP A N 1
ATOM 942 C CA . ASP A 1 118 ? 39.361 12.416 -36.308 1.00 61.09 118 ASP A CA 1
ATOM 943 C C . ASP A 1 118 ? 40.571 12.458 -37.253 1.00 61.09 118 ASP A C 1
ATOM 945 O O . ASP A 1 118 ? 41.161 13.500 -37.526 1.00 61.09 118 ASP A O 1
ATOM 949 N N . VAL A 1 119 ? 40.988 11.286 -37.739 1.00 59.56 119 VAL A N 1
ATOM 950 C CA . VAL A 1 119 ? 41.599 11.237 -39.063 1.00 59.56 119 VAL A CA 1
ATOM 951 C C . VAL A 1 119 ? 40.471 11.639 -40.000 1.00 59.56 119 VAL A C 1
ATOM 953 O O . VAL A 1 119 ? 39.429 10.977 -40.007 1.00 59.56 119 VAL A O 1
ATOM 956 N N . ASP A 1 120 ? 40.653 12.759 -40.700 1.00 61.91 120 ASP A N 1
ATOM 957 C CA . ASP A 1 120 ? 39.703 13.268 -41.684 1.00 61.91 120 ASP A CA 1
ATOM 958 C C . ASP A 1 120 ? 39.137 12.101 -42.499 1.00 61.91 120 ASP A C 1
ATOM 960 O O . ASP A 1 120 ? 39.884 11.255 -42.996 1.00 61.91 120 ASP A O 1
ATOM 964 N N . VAL A 1 121 ? 37.809 12.047 -42.636 1.00 65.94 121 VAL A N 1
ATOM 965 C CA . VAL A 1 121 ? 37.108 11.009 -43.417 1.00 65.94 121 VAL A CA 1
ATOM 966 C C . VAL A 1 121 ? 37.683 10.908 -44.840 1.00 65.94 121 VAL A C 1
ATOM 968 O O . VAL A 1 121 ? 37.659 9.836 -45.435 1.00 65.94 121 VAL A O 1
ATOM 971 N N . ASP A 1 122 ? 38.269 12.000 -45.336 1.00 65.06 122 ASP A N 1
ATOM 972 C CA . ASP A 1 122 ? 38.928 12.117 -46.638 1.00 65.06 122 ASP A CA 1
ATOM 973 C C . ASP A 1 122 ? 40.311 11.437 -46.719 1.00 65.06 122 ASP A C 1
ATOM 975 O O . ASP A 1 122 ? 40.780 11.124 -47.813 1.00 65.06 122 ASP A O 1
ATOM 979 N N . VAL A 1 123 ? 40.970 11.185 -45.584 1.00 73.88 123 VAL A N 1
ATOM 980 C CA . VAL A 1 123 ? 42.251 10.455 -45.484 1.00 73.88 123 VAL A CA 1
ATOM 981 C C . VAL A 1 123 ? 42.019 8.977 -45.143 1.00 73.88 123 VAL A C 1
ATOM 983 O O . VAL A 1 123 ? 42.880 8.136 -45.408 1.00 73.88 123 VAL A O 1
ATOM 986 N N . MET A 1 124 ? 40.846 8.641 -44.595 1.00 73.75 124 MET A N 1
ATOM 987 C CA . MET A 1 124 ? 40.460 7.265 -44.294 1.00 73.75 124 MET A CA 1
ATOM 988 C C . MET A 1 124 ? 40.271 6.447 -45.574 1.00 73.75 124 MET A C 1
ATOM 990 O O . MET A 1 124 ? 39.621 6.851 -46.541 1.00 73.75 124 MET A O 1
ATOM 994 N N . THR A 1 125 ? 40.785 5.225 -45.563 1.00 83.50 125 THR A N 1
ATOM 995 C CA . THR A 1 125 ? 40.498 4.263 -46.621 1.00 83.50 125 THR A CA 1
ATOM 996 C C . THR A 1 125 ? 39.033 3.828 -46.562 1.00 83.50 125 THR A C 1
ATOM 998 O O . THR A 1 125 ? 38.389 3.799 -45.511 1.00 83.50 125 THR A O 1
ATOM 1001 N N . LYS A 1 126 ? 38.488 3.410 -47.709 1.00 86.19 126 LYS A N 1
ATOM 1002 C CA . LYS A 1 126 ? 37.106 2.911 -47.818 1.00 86.19 126 LYS A CA 1
ATOM 1003 C C . LYS A 1 126 ? 36.779 1.809 -46.796 1.00 86.19 126 LYS A C 1
ATOM 1005 O O . LYS A 1 126 ? 35.635 1.711 -46.363 1.00 86.19 126 LYS A O 1
ATOM 1010 N N . VAL A 1 127 ? 37.762 0.985 -46.429 1.00 87.06 127 VAL A N 1
ATOM 1011 C CA . VAL A 1 127 ? 37.607 -0.092 -45.438 1.00 87.06 127 VAL A CA 1
ATOM 1012 C C . VAL A 1 127 ? 37.381 0.487 -44.042 1.00 87.06 127 VAL A C 1
ATOM 1014 O O . VAL A 1 127 ? 36.399 0.140 -43.394 1.00 87.06 127 VAL A O 1
ATOM 1017 N N . GLU A 1 128 ? 38.206 1.447 -43.626 1.00 84.00 128 GLU A N 1
ATOM 1018 C CA . GLU A 1 128 ? 38.100 2.086 -42.308 1.00 84.00 128 GLU A CA 1
ATOM 1019 C C . GLU A 1 128 ? 36.778 2.860 -42.148 1.00 84.00 128 GLU A C 1
ATOM 1021 O O . GLU A 1 128 ? 36.180 2.867 -41.069 1.00 84.00 128 GLU A O 1
ATOM 1026 N N . ILE A 1 129 ? 36.266 3.468 -43.227 1.00 85.00 129 ILE A N 1
ATOM 1027 C CA . ILE A 1 129 ? 34.946 4.126 -43.234 1.00 85.00 129 ILE A CA 1
ATOM 1028 C C . ILE A 1 129 ? 33.823 3.099 -43.030 1.00 85.00 129 ILE A C 1
ATOM 1030 O O . ILE A 1 129 ? 32.904 3.329 -42.239 1.00 85.00 129 ILE A O 1
ATOM 1034 N N . VAL A 1 130 ? 33.886 1.956 -43.721 1.00 89.50 130 VAL A N 1
ATOM 1035 C CA . VAL A 1 130 ? 32.901 0.874 -43.570 1.00 89.50 130 VAL A CA 1
ATOM 1036 C C . VAL A 1 130 ? 32.932 0.311 -42.149 1.00 89.50 130 VAL A C 1
ATOM 1038 O O . VAL A 1 130 ? 31.870 0.172 -41.540 1.00 89.50 130 VAL A O 1
ATOM 1041 N N . ASP A 1 131 ? 34.114 0.076 -41.583 1.00 86.69 131 ASP A N 1
ATOM 1042 C CA . ASP A 1 131 ? 34.261 -0.404 -40.206 1.00 86.69 131 ASP A CA 1
ATOM 1043 C C . ASP A 1 131 ? 33.694 0.599 -39.189 1.00 86.69 131 ASP A C 1
ATOM 1045 O O . ASP A 1 131 ? 32.987 0.206 -38.256 1.00 86.69 131 ASP A O 1
ATOM 1049 N N . ARG A 1 132 ? 33.890 1.911 -39.402 1.00 83.94 132 ARG A N 1
ATOM 1050 C CA . ARG A 1 132 ? 33.295 2.967 -38.558 1.00 83.94 132 ARG A CA 1
ATOM 1051 C C . ARG A 1 132 ? 31.767 2.983 -38.649 1.00 83.94 132 ARG A C 1
ATOM 1053 O O . ARG A 1 132 ? 31.101 3.086 -37.618 1.00 83.94 132 ARG A O 1
ATOM 1060 N N . ILE A 1 133 ? 31.194 2.824 -39.845 1.00 88.25 133 ILE A N 1
ATOM 1061 C CA . ILE A 1 133 ? 29.735 2.707 -40.035 1.00 88.25 133 ILE A CA 1
ATOM 1062 C C . ILE A 1 133 ? 29.198 1.467 -39.312 1.00 88.25 133 ILE A C 1
ATOM 1064 O O . ILE A 1 133 ? 28.183 1.541 -38.614 1.00 88.25 133 ILE A O 1
ATOM 1068 N N . VAL A 1 134 ? 29.885 0.331 -39.440 1.00 91.19 134 VAL A N 1
ATOM 1069 C CA . VAL A 1 134 ? 29.512 -0.913 -38.761 1.00 91.19 134 VAL A CA 1
ATOM 1070 C C . VAL A 1 134 ? 29.580 -0.735 -37.242 1.00 91.19 134 VAL A C 1
ATOM 1072 O O . VAL A 1 134 ? 28.631 -1.110 -36.553 1.00 91.19 134 VAL A O 1
ATOM 1075 N N . ALA A 1 135 ? 30.627 -0.109 -36.704 1.00 88.44 135 ALA A N 1
ATOM 1076 C CA . ALA A 1 135 ? 30.750 0.172 -35.274 1.00 88.44 135 ALA A CA 1
ATOM 1077 C C . ALA A 1 135 ? 29.633 1.099 -34.761 1.00 88.44 135 ALA A C 1
ATOM 1079 O O . ALA A 1 135 ? 29.037 0.833 -33.716 1.00 88.44 135 ALA A O 1
ATOM 1080 N N . LEU A 1 136 ? 29.293 2.158 -35.505 1.00 89.75 136 LEU A N 1
ATOM 1081 C CA . LEU A 1 136 ? 28.181 3.053 -35.164 1.00 89.75 136 LEU A CA 1
ATOM 1082 C C . LEU A 1 136 ? 26.830 2.328 -35.191 1.00 89.75 136 LEU A C 1
ATOM 1084 O O . LEU A 1 136 ? 26.021 2.509 -34.281 1.00 89.75 136 LEU A O 1
ATOM 1088 N N . LYS A 1 137 ? 26.603 1.453 -36.175 1.00 93.50 137 LYS A N 1
ATOM 1089 C CA . LYS A 1 137 ? 25.394 0.623 -36.251 1.00 93.50 137 LYS A CA 1
ATOM 1090 C C . LYS A 1 137 ? 25.272 -0.313 -35.046 1.00 93.50 137 LYS A C 1
ATOM 1092 O O . LYS A 1 137 ? 24.193 -0.411 -34.464 1.00 93.50 137 LYS A O 1
ATOM 1097 N N . HIS A 1 138 ? 26.364 -0.965 -34.641 1.00 93.31 138 HIS A N 1
ATOM 1098 C CA . HIS A 1 138 ? 26.378 -1.812 -33.445 1.00 93.31 138 HIS A CA 1
ATOM 1099 C C . HIS A 1 138 ? 26.104 -1.005 -32.170 1.00 93.31 138 HIS A C 1
ATOM 1101 O O . HIS A 1 138 ? 25.319 -1.448 -31.337 1.00 93.31 138 HIS A O 1
ATOM 1107 N N . LYS A 1 139 ? 26.675 0.200 -32.036 1.00 88.81 139 LYS A N 1
ATOM 1108 C CA . LYS A 1 139 ? 26.410 1.095 -30.895 1.00 88.81 139 LYS A CA 1
ATOM 1109 C C . LYS A 1 139 ? 24.949 1.539 -30.837 1.00 88.81 139 LYS A C 1
ATOM 1111 O O . LYS A 1 139 ? 24.354 1.522 -29.764 1.00 88.81 139 LYS A O 1
ATOM 1116 N N . LEU A 1 140 ? 24.353 1.884 -31.979 1.00 94.19 140 LEU A N 1
ATOM 1117 C CA . LEU A 1 140 ? 22.938 2.248 -32.047 1.00 94.19 140 LEU A CA 1
ATOM 1118 C C . LEU A 1 140 ? 22.032 1.066 -31.668 1.00 94.19 140 LEU A C 1
ATOM 1120 O O . LEU A 1 140 ? 21.071 1.235 -30.916 1.00 94.19 140 LEU A O 1
ATOM 1124 N N . ALA A 1 141 ? 22.362 -0.140 -32.136 1.00 94.88 141 ALA A N 1
ATOM 1125 C CA . ALA A 1 141 ? 21.657 -1.360 -31.753 1.00 94.88 141 ALA A CA 1
ATOM 1126 C C . ALA A 1 141 ? 21.794 -1.652 -30.248 1.00 94.88 141 ALA A C 1
ATOM 1128 O O . ALA A 1 141 ? 20.788 -1.893 -29.583 1.00 94.88 141 ALA A O 1
ATOM 1129 N N . ALA A 1 142 ? 23.005 -1.553 -29.690 1.00 93.62 142 ALA A N 1
ATOM 1130 C CA . ALA A 1 142 ? 23.248 -1.729 -28.259 1.00 93.62 142 ALA A CA 1
ATOM 1131 C C . ALA A 1 142 ? 22.472 -0.700 -27.417 1.00 93.62 142 ALA A C 1
ATOM 1133 O O . ALA A 1 142 ? 21.806 -1.070 -26.452 1.00 93.62 142 ALA A O 1
ATOM 1134 N N . GLY A 1 143 ? 22.470 0.572 -27.830 1.00 93.81 143 GLY A N 1
ATOM 1135 C CA . GLY A 1 143 ? 21.682 1.625 -27.185 1.00 93.81 143 GLY A CA 1
ATOM 1136 C C . GLY A 1 143 ? 20.171 1.378 -27.256 1.00 93.81 143 GLY A C 1
ATOM 1137 O O . GLY A 1 143 ? 19.458 1.641 -26.291 1.00 93.81 143 GLY A O 1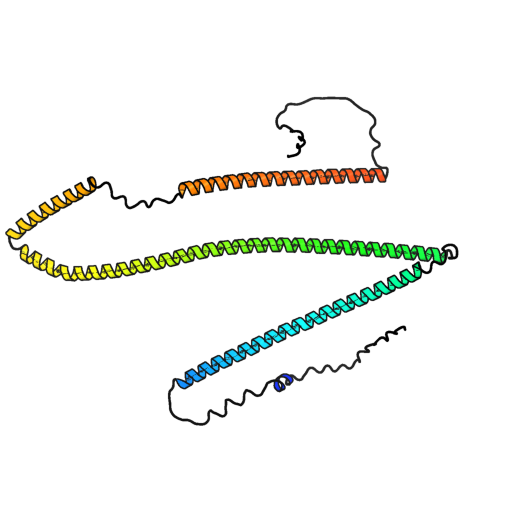
ATOM 1138 N N . THR A 1 144 ? 19.678 0.810 -28.360 1.00 95.69 144 THR A N 1
ATOM 1139 C CA . THR A 1 144 ? 18.258 0.446 -28.523 1.00 95.69 144 THR A CA 1
ATOM 1140 C C . THR A 1 144 ? 17.858 -0.682 -27.569 1.00 95.69 144 THR A C 1
ATOM 1142 O O . THR A 1 144 ? 16.798 -0.618 -26.944 1.00 95.69 144 THR A O 1
ATOM 1145 N N . VAL A 1 145 ? 18.718 -1.693 -27.408 1.00 96.38 145 VAL A N 1
ATOM 1146 C CA . VAL A 1 145 ? 18.495 -2.792 -26.456 1.00 96.38 145 VAL A CA 1
ATOM 1147 C C . VAL A 1 145 ? 18.501 -2.277 -25.017 1.00 96.38 145 VAL A C 1
ATOM 1149 O O . VAL A 1 145 ? 17.593 -2.608 -24.255 1.00 96.38 145 VAL A O 1
ATOM 1152 N N . GLU A 1 146 ? 19.463 -1.428 -24.646 1.00 96.50 146 GLU A N 1
ATOM 1153 C CA . GLU A 1 146 ? 19.528 -0.870 -23.289 1.00 96.50 146 GLU A CA 1
ATOM 1154 C C . GLU A 1 146 ? 18.322 0.033 -22.986 1.00 96.50 146 GLU A C 1
ATOM 1156 O O . GLU A 1 146 ? 17.732 -0.056 -21.909 1.00 96.50 146 GLU A O 1
ATOM 1161 N N . MET A 1 147 ? 17.870 0.832 -23.959 1.00 97.00 147 MET A N 1
ATOM 1162 C CA . MET A 1 147 ? 16.644 1.626 -23.829 1.00 97.00 147 MET A CA 1
ATOM 1163 C C . MET A 1 147 ? 15.411 0.735 -23.606 1.00 97.00 147 MET A C 1
ATOM 1165 O O . MET A 1 147 ? 14.581 1.032 -22.743 1.00 97.00 147 MET A O 1
ATOM 1169 N N . SER A 1 148 ? 15.298 -0.380 -24.338 1.00 97.38 148 SER A N 1
ATOM 1170 C CA . SER A 1 148 ? 14.220 -1.356 -24.129 1.00 97.38 148 SER A CA 1
ATOM 1171 C C . SER A 1 148 ? 14.290 -1.977 -22.734 1.00 97.38 148 SER A C 1
ATOM 1173 O O . SER A 1 148 ? 13.284 -2.021 -22.030 1.00 97.38 148 SER A O 1
ATOM 1175 N N . ARG A 1 149 ? 15.483 -2.383 -22.286 1.00 97.94 149 ARG A N 1
ATOM 1176 C CA . ARG A 1 149 ? 15.697 -2.946 -20.946 1.00 97.94 149 ARG A CA 1
ATOM 1177 C C . ARG A 1 149 ? 15.299 -1.963 -19.847 1.00 97.94 149 ARG A C 1
ATOM 1179 O O . ARG A 1 149 ? 14.677 -2.355 -18.858 1.00 97.94 149 ARG A O 1
ATOM 1186 N N . MET A 1 150 ? 15.650 -0.689 -20.006 1.00 97.62 150 MET A N 1
ATOM 1187 C CA . MET A 1 150 ? 15.312 0.334 -19.022 1.00 97.62 150 MET A CA 1
ATOM 1188 C C . MET A 1 150 ? 13.806 0.610 -18.992 1.00 97.62 150 MET A C 1
ATOM 1190 O O . MET A 1 150 ? 13.231 0.737 -17.912 1.00 97.62 150 MET A O 1
ATOM 1194 N N . LYS A 1 151 ? 13.141 0.596 -20.154 1.00 98.50 151 LYS A N 1
ATOM 1195 C CA . LYS A 1 151 ? 11.677 0.658 -20.252 1.00 98.50 151 LYS A CA 1
ATOM 1196 C C . LYS A 1 151 ? 11.008 -0.515 -19.530 1.00 98.50 151 LYS A C 1
ATOM 1198 O O . LYS A 1 151 ? 10.086 -0.290 -18.745 1.00 98.50 151 LYS A O 1
ATOM 1203 N N . ASP A 1 152 ? 11.498 -1.737 -19.728 1.00 98.50 152 ASP A N 1
ATOM 1204 C CA . ASP A 1 152 ? 10.970 -2.927 -19.049 1.00 98.50 152 ASP A CA 1
ATOM 1205 C C . ASP A 1 152 ? 11.147 -2.827 -17.532 1.00 98.50 152 ASP A C 1
ATOM 1207 O O . ASP A 1 152 ? 10.222 -3.117 -16.770 1.00 98.50 152 ASP A O 1
ATOM 1211 N N . ARG A 1 153 ? 12.309 -2.344 -17.074 1.00 98.56 153 ARG A N 1
ATOM 1212 C CA . ARG A 1 153 ? 12.574 -2.123 -15.648 1.00 98.56 153 ARG A CA 1
ATOM 1213 C C . ARG A 1 153 ? 11.645 -1.070 -15.048 1.00 98.56 153 ARG A C 1
ATOM 1215 O O . ARG A 1 153 ? 11.116 -1.282 -13.958 1.00 98.56 153 ARG A O 1
ATOM 1222 N N . VAL A 1 154 ? 11.410 0.040 -15.746 1.00 98.50 154 VAL A N 1
ATOM 1223 C CA . VAL A 1 154 ? 10.448 1.068 -15.314 1.00 98.50 154 VAL A CA 1
ATOM 1224 C C . VAL A 1 154 ? 9.041 0.476 -15.211 1.00 98.50 154 VAL A C 1
ATOM 1226 O O . VAL A 1 154 ? 8.376 0.674 -14.196 1.00 98.50 154 VAL A O 1
ATOM 1229 N N . GLN A 1 155 ? 8.611 -0.315 -16.198 1.00 98.50 155 GLN A N 1
ATOM 1230 C CA . GLN A 1 155 ? 7.302 -0.969 -16.171 1.00 98.50 155 GLN A CA 1
ATOM 1231 C C . GLN A 1 155 ? 7.174 -1.962 -15.005 1.00 98.50 155 GLN A C 1
ATOM 1233 O O . GLN A 1 155 ? 6.141 -2.000 -14.332 1.00 98.50 155 GLN A O 1
ATOM 1238 N N . GLN A 1 156 ? 8.217 -2.750 -14.731 1.00 98.38 156 GLN A N 1
ATOM 1239 C CA . GLN A 1 156 ? 8.253 -3.667 -13.588 1.00 98.38 156 GLN A CA 1
ATOM 1240 C C . GLN A 1 156 ? 8.127 -2.914 -12.260 1.00 98.38 156 GLN A C 1
ATOM 1242 O O . GLN A 1 156 ? 7.286 -3.275 -11.435 1.00 98.38 156 GLN A O 1
ATOM 1247 N N . LEU A 1 157 ? 8.902 -1.841 -12.078 1.00 98.50 157 LEU A N 1
ATOM 1248 C CA . LEU A 1 157 ? 8.849 -1.007 -10.876 1.00 98.50 157 LEU A CA 1
ATOM 1249 C C . LEU A 1 157 ? 7.485 -0.333 -10.706 1.00 98.50 157 LEU A C 1
ATOM 1251 O O . LEU A 1 157 ? 6.958 -0.283 -9.596 1.00 98.50 157 LEU A O 1
ATOM 1255 N N . GLN A 1 158 ? 6.870 0.126 -11.794 1.00 98.56 158 GLN A N 1
ATOM 1256 C CA . GLN A 1 158 ? 5.521 0.681 -11.762 1.00 98.56 158 GLN A CA 1
ATOM 1257 C C . GLN A 1 158 ? 4.490 -0.372 -11.330 1.00 98.56 158 GLN A C 1
ATOM 1259 O O . GLN A 1 158 ? 3.665 -0.109 -10.455 1.00 98.56 158 GLN A O 1
ATOM 1264 N N . ASN A 1 159 ? 4.569 -1.590 -11.870 1.00 98.56 159 ASN A N 1
ATOM 1265 C CA . ASN A 1 159 ? 3.686 -2.694 -11.484 1.00 98.56 159 ASN A CA 1
ATOM 1266 C C . ASN A 1 159 ? 3.899 -3.124 -10.023 1.00 98.56 159 ASN A C 1
ATOM 1268 O O . ASN A 1 159 ? 2.959 -3.523 -9.335 1.00 98.56 159 ASN A O 1
ATOM 1272 N N . GLU A 1 160 ? 5.134 -3.077 -9.525 1.00 98.50 160 GLU A N 1
ATOM 1273 C CA . GLU A 1 160 ? 5.427 -3.296 -8.108 1.00 98.50 160 GLU A CA 1
ATOM 1274 C C . GLU A 1 160 ? 4.854 -2.201 -7.216 1.00 98.50 160 GLU A C 1
ATOM 1276 O O . GLU A 1 160 ? 4.280 -2.521 -6.175 1.00 98.50 160 GLU A O 1
ATOM 1281 N N . LEU A 1 161 ? 4.966 -0.937 -7.624 1.00 98.50 161 LEU A N 1
ATOM 1282 C CA . LEU A 1 161 ? 4.406 0.191 -6.890 1.00 98.50 161 LEU A CA 1
ATOM 1283 C C . LEU A 1 161 ? 2.882 0.087 -6.786 1.00 98.50 161 LEU A C 1
ATOM 1285 O O . LEU A 1 161 ? 2.352 0.246 -5.692 1.00 98.50 161 LEU A O 1
ATOM 1289 N N . ILE A 1 162 ? 2.194 -0.253 -7.882 1.00 98.31 162 ILE A N 1
ATOM 1290 C CA . ILE A 1 162 ? 0.740 -0.485 -7.885 1.00 98.31 162 ILE A CA 1
ATOM 1291 C C . ILE A 1 162 ? 0.385 -1.590 -6.884 1.00 98.31 162 ILE A C 1
ATOM 1293 O O . ILE A 1 162 ? -0.403 -1.366 -5.968 1.00 98.31 162 ILE A O 1
ATOM 1297 N N . ARG A 1 163 ? 1.048 -2.753 -6.976 1.00 98.56 163 ARG A N 1
ATOM 1298 C CA . ARG A 1 163 ? 0.810 -3.876 -6.053 1.00 98.56 163 ARG A CA 1
ATOM 1299 C C . ARG A 1 163 ? 1.068 -3.502 -4.594 1.00 98.56 163 ARG A C 1
ATOM 1301 O O . ARG A 1 163 ? 0.336 -3.945 -3.713 1.00 98.56 163 ARG A O 1
ATOM 1308 N N . LYS A 1 164 ? 2.122 -2.731 -4.315 1.00 98.38 164 LYS A N 1
ATOM 1309 C CA . LYS A 1 164 ? 2.430 -2.263 -2.957 1.00 98.38 164 LYS A CA 1
ATOM 1310 C C . LYS A 1 164 ? 1.383 -1.267 -2.459 1.00 98.38 164 LYS A C 1
ATOM 1312 O O . LYS A 1 164 ? 0.954 -1.395 -1.319 1.00 98.38 164 LYS A O 1
ATOM 1317 N N . ASN A 1 165 ? 0.938 -0.344 -3.305 1.00 98.56 165 ASN A N 1
ATOM 1318 C CA . ASN A 1 165 ? -0.086 0.634 -2.957 1.00 98.56 165 ASN A CA 1
ATOM 1319 C C . ASN A 1 165 ? -1.447 -0.022 -2.679 1.00 98.56 165 ASN A C 1
ATOM 1321 O O . ASN A 1 165 ? -2.122 0.359 -1.729 1.00 98.56 165 ASN A O 1
ATOM 1325 N N . ASP A 1 166 ? -1.836 -1.042 -3.445 1.00 98.31 166 ASP A N 1
ATOM 1326 C CA . ASP A 1 166 ? -3.087 -1.764 -3.189 1.00 98.31 166 ASP A CA 1
ATOM 1327 C C . ASP A 1 166 ? -3.033 -2.548 -1.870 1.00 98.31 166 ASP A C 1
ATOM 1329 O O . ASP A 1 166 ? -3.960 -2.465 -1.068 1.00 98.31 166 ASP A O 1
ATOM 1333 N N . ARG A 1 167 ? -1.899 -3.194 -1.564 1.00 98.19 167 ARG A N 1
ATOM 1334 C CA . ARG A 1 167 ? -1.683 -3.818 -0.245 1.00 98.19 167 ARG A CA 1
ATOM 1335 C C . ARG A 1 167 ? -1.748 -2.804 0.895 1.00 98.19 167 ARG A C 1
ATOM 1337 O O . ARG A 1 167 ? -2.259 -3.116 1.965 1.00 98.19 167 ARG A O 1
ATOM 1344 N N . GLU A 1 168 ? -1.221 -1.600 0.691 1.00 97.81 168 GLU A N 1
ATOM 1345 C CA . GLU A 1 168 ? -1.299 -0.524 1.680 1.00 97.81 168 GLU A CA 1
ATOM 1346 C C . GLU A 1 168 ? -2.750 -0.079 1.909 1.00 97.81 168 GLU A C 1
ATOM 1348 O O . GLU A 1 168 ? -3.166 0.056 3.060 1.00 97.81 168 GLU A O 1
ATOM 1353 N N . LYS A 1 169 ? -3.555 0.062 0.846 1.00 98.44 169 LYS A N 1
ATOM 1354 C CA . LYS A 1 169 ? -4.997 0.342 0.972 1.00 98.44 169 LYS A CA 1
ATOM 1355 C C . LYS A 1 169 ? -5.705 -0.732 1.797 1.00 98.44 169 LYS A C 1
ATOM 1357 O O . LYS A 1 169 ? -6.473 -0.387 2.697 1.00 98.44 169 LYS A O 1
ATOM 1362 N N . ASP A 1 170 ? -5.419 -2.008 1.541 1.00 98.31 170 ASP A N 1
ATOM 1363 C CA . ASP A 1 170 ? -5.998 -3.125 2.295 1.00 98.31 170 ASP A CA 1
ATOM 1364 C C . ASP A 1 170 ? -5.608 -3.073 3.781 1.00 98.31 170 ASP A C 1
ATOM 1366 O O . ASP A 1 170 ? -6.460 -3.240 4.658 1.00 98.31 170 ASP A O 1
ATOM 1370 N N . LEU A 1 171 ? -4.339 -2.774 4.085 1.00 98.44 171 LEU A N 1
ATOM 1371 C CA . LEU A 1 171 ? -3.857 -2.620 5.462 1.00 98.44 171 LEU A CA 1
ATOM 1372 C C . LEU A 1 171 ? -4.525 -1.443 6.183 1.00 98.44 171 LEU A C 1
ATOM 1374 O O . LEU A 1 171 ? -4.920 -1.583 7.341 1.00 98.44 171 LEU A O 1
ATOM 1378 N N . VAL A 1 172 ? -4.708 -0.305 5.510 1.00 98.56 172 VAL A N 1
ATOM 1379 C CA . VAL A 1 172 ? -5.417 0.858 6.069 1.00 98.56 172 VAL A CA 1
ATOM 1380 C C . VAL A 1 172 ? -6.885 0.522 6.351 1.00 98.56 172 VAL A C 1
ATOM 1382 O O . VAL A 1 172 ? -7.416 0.873 7.410 1.00 98.56 172 VAL A O 1
ATOM 1385 N N . MET A 1 173 ? -7.549 -0.201 5.446 1.00 98.38 173 MET A N 1
ATOM 1386 C CA . MET A 1 173 ? -8.922 -0.670 5.656 1.00 98.38 173 MET A CA 1
ATOM 1387 C C . MET A 1 173 ? -9.016 -1.631 6.845 1.00 98.38 173 MET A C 1
ATOM 1389 O O . MET A 1 173 ? -9.910 -1.485 7.686 1.00 98.38 173 MET A O 1
ATOM 1393 N N . LEU A 1 174 ? -8.066 -2.561 6.966 1.00 98.50 174 LEU A N 1
ATOM 1394 C CA . LEU A 1 174 ? -7.985 -3.487 8.092 1.00 98.50 174 LEU A CA 1
ATOM 1395 C C . LEU A 1 174 ? -7.746 -2.750 9.418 1.00 98.50 174 LEU A C 1
ATOM 1397 O O . LEU A 1 174 ? -8.419 -3.030 10.411 1.00 98.50 174 LEU A O 1
ATOM 1401 N N . GLN A 1 175 ? -6.854 -1.758 9.433 1.00 98.25 175 GLN A N 1
ATOM 1402 C CA . GLN A 1 175 ? -6.603 -0.920 10.605 1.00 98.25 175 GLN A CA 1
ATOM 1403 C C . GLN A 1 175 ? -7.871 -0.171 11.037 1.00 98.25 175 GLN A C 1
ATOM 1405 O O . GLN A 1 175 ? -8.199 -0.132 12.226 1.00 98.25 175 GLN A O 1
ATOM 1410 N N . ARG A 1 176 ? -8.629 0.383 10.083 1.00 98.31 176 ARG A N 1
ATOM 1411 C CA . ARG A 1 176 ? -9.905 1.052 10.365 1.00 98.31 176 ARG A CA 1
ATOM 1412 C C . ARG A 1 176 ? -10.938 0.085 10.948 1.00 98.31 176 ARG A C 1
ATOM 1414 O O . ARG A 1 176 ? -11.613 0.437 11.916 1.00 98.31 176 ARG A O 1
ATOM 1421 N N . ALA A 1 177 ? -11.049 -1.125 10.399 1.00 97.44 177 ALA A N 1
ATOM 1422 C CA . ALA A 1 177 ? -11.936 -2.161 10.928 1.00 97.44 177 ALA A CA 1
ATOM 1423 C C . ALA A 1 177 ? -11.548 -2.558 12.364 1.00 97.44 177 ALA A C 1
ATOM 1425 O O . ALA A 1 177 ? -12.413 -2.643 13.236 1.00 97.44 177 ALA A O 1
ATOM 1426 N N . HIS A 1 178 ? -10.250 -2.706 12.643 1.00 98.06 178 HIS A N 1
ATOM 1427 C CA . HIS A 1 178 ? -9.751 -3.001 13.985 1.00 98.06 178 HIS A CA 1
ATOM 1428 C C . HIS A 1 178 ? -10.101 -1.894 14.994 1.00 98.06 178 HIS A C 1
ATOM 1430 O O . HIS A 1 178 ? -10.635 -2.175 16.068 1.00 98.06 178 HIS A O 1
ATOM 1436 N N . GLN A 1 179 ? -9.905 -0.621 14.635 1.00 98.25 179 GLN A N 1
ATOM 1437 C CA . GLN A 1 179 ? -10.285 0.515 15.489 1.00 98.25 179 GLN A CA 1
ATOM 1438 C C . GLN A 1 179 ? -11.792 0.540 15.799 1.00 98.25 179 GLN A C 1
ATOM 1440 O O . GLN A 1 179 ? -12.211 0.848 16.924 1.00 98.25 179 GLN A O 1
ATOM 1445 N N . GLN A 1 180 ? -12.628 0.195 14.815 1.00 97.88 180 GLN A N 1
ATOM 1446 C CA . GLN A 1 180 ? -14.073 0.074 15.010 1.00 97.88 180 GLN A CA 1
ATOM 1447 C C . GLN A 1 180 ? -14.411 -1.066 15.976 1.00 97.88 180 GLN A C 1
ATOM 1449 O O . GLN A 1 180 ? -15.153 -0.845 16.937 1.00 97.88 180 GLN A O 1
ATOM 1454 N N . GLN A 1 181 ? -13.818 -2.248 15.784 1.00 97.75 181 GLN A N 1
ATOM 1455 C CA . GLN A 1 181 ? -13.986 -3.389 16.688 1.00 97.75 181 GLN A CA 1
ATOM 1456 C C . GLN A 1 181 ? -13.562 -3.043 18.121 1.00 97.75 181 GLN A C 1
ATOM 1458 O O . GLN A 1 181 ? -14.301 -3.315 19.065 1.00 97.75 181 GLN A O 1
ATOM 1463 N N . GLN A 1 182 ? -12.436 -2.353 18.304 1.00 98.25 182 GLN A N 1
ATOM 1464 C CA . GLN A 1 182 ? -11.953 -1.966 19.630 1.00 98.25 182 GLN A CA 1
ATOM 1465 C C . GLN A 1 182 ? -12.866 -0.948 20.325 1.00 98.25 182 GLN A C 1
ATOM 1467 O O . GLN A 1 182 ? -13.008 -0.942 21.548 1.00 98.25 182 GLN A O 1
ATOM 1472 N N . THR A 1 183 ? -13.546 -0.102 19.553 1.00 97.62 183 THR A N 1
ATOM 1473 C CA . THR A 1 183 ? -14.573 0.802 20.085 1.00 97.62 183 THR A CA 1
ATOM 1474 C C . THR A 1 183 ? -15.809 0.037 20.553 1.00 97.62 183 THR A C 1
ATOM 1476 O O . THR A 1 183 ? -16.362 0.350 21.605 1.00 97.62 183 THR A O 1
ATOM 1479 N N . VAL A 1 184 ? -16.226 -0.991 19.815 1.00 98.19 184 VAL A N 1
ATOM 1480 C CA . VAL A 1 184 ? -17.333 -1.869 20.219 1.00 98.19 184 VAL A CA 1
ATOM 1481 C C . VAL A 1 184 ? -16.972 -2.669 21.475 1.00 98.19 184 VAL A C 1
ATOM 1483 O O . VAL A 1 184 ? -17.768 -2.725 22.410 1.00 98.19 184 VAL A O 1
ATOM 1486 N N . LEU A 1 185 ? -15.754 -3.212 21.552 1.00 98.31 185 LEU A N 1
ATOM 1487 C CA . LEU A 1 185 ? -15.272 -3.928 22.736 1.00 98.31 185 LEU A CA 1
ATOM 1488 C C . LEU A 1 185 ? -15.258 -3.043 23.990 1.00 98.31 185 LEU A C 1
ATOM 1490 O O . LEU A 1 185 ? -15.712 -3.487 25.042 1.00 98.31 185 LEU A O 1
ATOM 1494 N N . ARG A 1 186 ? -14.830 -1.776 23.881 1.00 98.44 186 ARG A N 1
ATOM 1495 C CA . ARG A 1 186 ? -14.905 -0.814 24.999 1.00 98.44 186 ARG A CA 1
ATOM 1496 C C . ARG A 1 186 ? -16.336 -0.623 25.503 1.00 98.44 186 ARG A C 1
ATOM 1498 O O . ARG A 1 186 ? -16.568 -0.707 26.704 1.00 98.44 186 ARG A O 1
ATOM 1505 N N . LYS A 1 187 ? -17.310 -0.479 24.596 1.00 98.31 187 LYS A N 1
ATOM 1506 C CA . LYS A 1 187 ? -18.733 -0.370 24.968 1.00 98.31 187 LYS A CA 1
ATOM 1507 C C . LYS A 1 187 ? -19.242 -1.613 25.698 1.00 98.31 187 LYS A C 1
ATOM 1509 O O . LYS A 1 187 ? -20.001 -1.494 26.657 1.00 98.31 187 LYS A O 1
ATOM 1514 N N . TYR A 1 188 ? -18.840 -2.809 25.265 1.00 98.19 188 TYR A N 1
ATOM 1515 C CA . TYR A 1 188 ? -19.192 -4.035 25.982 1.00 98.19 188 TYR A CA 1
ATOM 1516 C C . TYR A 1 188 ? -18.537 -4.101 27.359 1.00 98.19 188 TYR A C 1
ATOM 1518 O O . TYR A 1 188 ? -19.202 -4.485 28.317 1.00 98.19 188 TYR A O 1
ATOM 1526 N N . HIS A 1 189 ? -17.285 -3.663 27.486 1.00 98.38 189 HIS A N 1
ATOM 1527 C CA . HIS A 1 189 ? -16.609 -3.589 28.776 1.00 98.38 189 HIS A CA 1
ATOM 1528 C C . HIS A 1 189 ? -17.343 -2.649 29.746 1.00 98.38 189 HIS A C 1
ATOM 1530 O O . HIS A 1 189 ? -17.649 -3.047 30.866 1.00 98.38 189 HIS A O 1
ATOM 1536 N N . GLU A 1 190 ? -17.740 -1.457 29.291 1.00 98.31 190 GLU A N 1
ATOM 1537 C CA . GLU A 1 190 ? -18.570 -0.522 30.068 1.00 98.31 190 GLU A CA 1
ATOM 1538 C C . GLU A 1 190 ? -19.935 -1.113 30.453 1.00 98.31 190 GLU A C 1
ATOM 1540 O O . GLU A 1 190 ? -20.457 -0.859 31.538 1.00 98.31 190 GLU A O 1
ATOM 1545 N N . LYS A 1 191 ? -20.552 -1.910 29.572 1.00 98.50 191 LYS A N 1
ATOM 1546 C CA . LYS A 1 191 ? -21.812 -2.594 29.890 1.00 98.50 191 LYS A CA 1
ATOM 1547 C C . LYS A 1 191 ? -21.610 -3.651 30.977 1.00 98.50 191 LYS A C 1
ATOM 1549 O O . LYS A 1 191 ? -22.447 -3.767 31.867 1.00 98.50 191 LYS A O 1
ATOM 1554 N N . ILE A 1 192 ? -20.506 -4.392 30.919 1.00 98.50 192 ILE A N 1
ATOM 1555 C CA . ILE A 1 192 ? -20.150 -5.397 31.924 1.00 98.50 192 ILE A CA 1
ATOM 1556 C C . ILE A 1 192 ? -19.875 -4.730 33.275 1.00 98.50 192 ILE A C 1
ATOM 1558 O O . ILE A 1 192 ? -20.360 -5.217 34.291 1.00 98.50 192 ILE A O 1
ATOM 1562 N N . THR A 1 193 ? -19.154 -3.606 33.318 1.00 98.38 193 THR A N 1
ATOM 1563 C CA . THR A 1 193 ? -18.909 -2.901 34.589 1.00 98.38 193 THR A CA 1
ATOM 1564 C C . THR A 1 193 ? -20.202 -2.372 35.208 1.00 98.38 193 THR A C 1
ATOM 1566 O O . THR A 1 193 ? -20.403 -2.527 36.410 1.00 98.38 193 THR A O 1
ATOM 1569 N N . LYS A 1 194 ? -21.124 -1.834 34.398 1.00 98.44 194 LYS A N 1
ATOM 1570 C CA . LYS A 1 194 ? -22.465 -1.438 34.863 1.00 98.44 194 LYS A CA 1
ATOM 1571 C C . LYS A 1 194 ? -23.268 -2.622 35.403 1.00 98.44 194 LYS A C 1
ATOM 1573 O O . LYS A 1 194 ? -23.914 -2.490 36.434 1.00 98.44 194 LYS A O 1
ATOM 1578 N N . MET A 1 195 ? -23.222 -3.768 34.724 1.00 98.31 195 MET A N 1
ATOM 1579 C CA . MET A 1 195 ? -23.910 -4.984 35.165 1.00 98.31 195 MET A CA 1
ATOM 1580 C C . MET A 1 195 ? -23.384 -5.466 36.518 1.00 98.31 195 MET A C 1
ATOM 1582 O O . MET A 1 195 ? -24.184 -5.711 37.409 1.00 98.31 195 MET A O 1
ATOM 1586 N N . LYS A 1 196 ? -22.059 -5.491 36.710 1.00 98.50 196 LYS A N 1
ATOM 1587 C CA . LYS A 1 196 ? -21.443 -5.839 38.001 1.00 98.50 196 LYS A CA 1
ATOM 1588 C C . LYS A 1 196 ? -21.884 -4.905 39.129 1.00 98.50 196 LYS A C 1
ATOM 1590 O O . LYS A 1 196 ? -22.243 -5.375 40.199 1.00 98.50 196 LYS A O 1
ATOM 1595 N N . ALA A 1 197 ? -21.923 -3.596 38.873 1.00 98.38 197 ALA A N 1
ATOM 1596 C CA . ALA A 1 197 ? -22.409 -2.635 39.861 1.00 98.38 197 ALA A CA 1
ATOM 1597 C C . ALA A 1 197 ? -23.876 -2.899 40.243 1.00 98.38 197 ALA A C 1
ATOM 1599 O O . ALA A 1 197 ? -24.225 -2.835 41.418 1.00 98.38 197 ALA A O 1
ATOM 1600 N N . LEU A 1 198 ? -24.729 -3.238 39.269 1.00 98.38 198 LEU A N 1
ATOM 1601 C CA . LEU A 1 198 ? -26.119 -3.609 39.540 1.00 98.38 198 LEU A CA 1
ATOM 1602 C C . LEU A 1 198 ? -26.221 -4.922 40.325 1.00 98.38 198 LEU A C 1
ATOM 1604 O O . LEU A 1 198 ? -26.972 -4.981 41.294 1.00 98.38 198 LEU A O 1
ATOM 1608 N N . GLU A 1 199 ? -25.444 -5.946 39.971 1.00 98.25 199 GLU A N 1
ATOM 1609 C CA . GLU A 1 199 ? -25.376 -7.198 40.736 1.00 98.25 199 GLU A CA 1
ATOM 1610 C C . GLU A 1 199 ? -24.991 -6.946 42.199 1.00 98.25 199 GLU A C 1
ATOM 1612 O O . GLU A 1 199 ? -25.618 -7.495 43.102 1.00 98.25 199 GLU A O 1
ATOM 1617 N N . ASP A 1 200 ? -24.020 -6.068 42.456 1.00 98.31 200 ASP A N 1
ATOM 1618 C CA . ASP A 1 200 ? -23.630 -5.700 43.819 1.00 98.31 200 ASP A CA 1
ATOM 1619 C C . ASP A 1 200 ? -24.758 -4.974 44.567 1.00 98.31 200 ASP A C 1
ATOM 1621 O O . ASP A 1 200 ? -24.979 -5.239 45.752 1.00 98.31 200 ASP A O 1
ATOM 1625 N N . THR A 1 201 ? -25.526 -4.110 43.888 1.00 98.19 201 THR A N 1
ATOM 1626 C CA . THR A 1 201 ? -26.712 -3.487 44.502 1.00 98.19 201 THR A CA 1
ATOM 1627 C C . THR A 1 201 ? -27.801 -4.504 44.828 1.00 98.19 201 THR A C 1
ATOM 1629 O O . THR A 1 201 ? -28.394 -4.405 45.899 1.00 98.19 201 THR A O 1
ATOM 1632 N N . VAL A 1 202 ? -28.024 -5.505 43.969 1.00 98.31 202 VAL A N 1
ATOM 1633 C CA . VAL A 1 202 ? -28.995 -6.582 44.217 1.00 98.31 202 VAL A CA 1
ATOM 1634 C C . VAL A 1 202 ? -28.555 -7.421 45.413 1.00 98.31 202 VAL A C 1
ATOM 1636 O O . VAL A 1 202 ? -29.336 -7.584 46.342 1.00 98.31 202 VAL A O 1
ATOM 1639 N N . ARG A 1 203 ? -27.283 -7.835 45.483 1.00 98.31 203 ARG A N 1
ATOM 1640 C CA . ARG A 1 203 ? -26.749 -8.544 46.663 1.00 98.31 203 ARG A CA 1
ATOM 1641 C C . ARG A 1 203 ? -26.892 -7.728 47.944 1.00 98.31 203 ARG A C 1
ATOM 1643 O O . ARG A 1 203 ? -27.160 -8.266 49.016 1.00 98.31 203 ARG A O 1
ATOM 1650 N N . GLN A 1 204 ? -26.688 -6.413 47.866 1.00 98.31 204 GLN A N 1
ATOM 1651 C CA . GLN A 1 204 ? -26.871 -5.544 49.024 1.00 98.31 204 GLN A CA 1
ATOM 1652 C C . GLN A 1 204 ? -28.348 -5.439 49.428 1.00 98.31 204 GLN A C 1
ATOM 1654 O O . GLN A 1 204 ? -28.639 -5.409 50.623 1.00 98.31 204 GLN A O 1
ATOM 1659 N N . GLN A 1 205 ? -29.268 -5.407 48.462 1.00 97.81 205 GLN A N 1
ATOM 1660 C CA . GLN A 1 205 ? -30.709 -5.453 48.715 1.00 97.81 205 GLN A CA 1
ATOM 1661 C C . GLN A 1 205 ? -31.130 -6.788 49.339 1.00 97.81 205 GLN A C 1
ATOM 1663 O O . GLN A 1 205 ? -31.842 -6.761 50.339 1.00 97.81 205 GLN A O 1
ATOM 1668 N N . GLU A 1 206 ? -30.633 -7.923 48.841 1.00 97.56 206 GLU A N 1
ATOM 1669 C CA . GLU A 1 206 ? -30.865 -9.257 49.419 1.00 97.56 206 GLU A CA 1
ATOM 1670 C C . GLU A 1 206 ? -30.497 -9.282 50.910 1.00 97.56 206 GLU A C 1
ATOM 1672 O O . GLU A 1 206 ? -31.316 -9.643 51.749 1.00 97.56 206 GLU A O 1
ATOM 1677 N N . ARG A 1 207 ? -29.328 -8.741 51.284 1.00 98.38 207 ARG A N 1
ATOM 1678 C CA . ARG A 1 207 ? -28.913 -8.631 52.698 1.00 98.38 207 ARG A CA 1
ATOM 1679 C C . ARG A 1 207 ? -29.829 -7.754 53.554 1.00 98.38 207 ARG A C 1
ATOM 1681 O O . ARG A 1 207 ? -29.927 -7.962 54.764 1.00 98.38 207 ARG A O 1
ATOM 1688 N N . VAL A 1 208 ? -30.413 -6.700 52.980 1.00 98.19 208 VAL A N 1
ATOM 1689 C CA . VAL A 1 208 ? -31.362 -5.833 53.697 1.00 98.19 208 VAL A CA 1
ATOM 1690 C C . VAL A 1 208 ? -32.680 -6.571 53.903 1.00 98.19 208 VAL A C 1
ATOM 1692 O O . VAL A 1 208 ? -33.206 -6.532 55.014 1.00 98.19 208 VAL A O 1
ATOM 1695 N N . ILE A 1 209 ? -33.164 -7.280 52.881 1.00 96.69 209 ILE A N 1
ATOM 1696 C CA . ILE A 1 209 ? -34.375 -8.104 52.955 1.00 96.69 209 ILE A CA 1
ATOM 1697 C C . ILE A 1 209 ? -34.208 -9.178 54.031 1.00 96.69 209 ILE A C 1
ATOM 1699 O O . ILE A 1 209 ? -35.012 -9.216 54.954 1.00 96.69 209 ILE A O 1
ATOM 1703 N N . GLU A 1 210 ? -33.102 -9.922 54.035 1.00 98.00 210 GLU A N 1
ATOM 1704 C CA . GLU A 1 210 ? -32.809 -10.926 55.071 1.00 98.00 210 GLU A CA 1
ATOM 1705 C C . GLU A 1 210 ? -3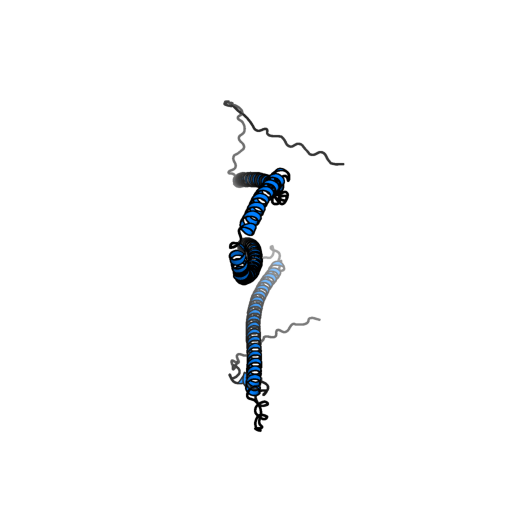2.788 -10.344 56.498 1.00 98.00 210 GLU A C 1
ATOM 1707 O O . GLU A 1 210 ? -33.100 -11.025 57.478 1.00 98.00 210 GLU A O 1
ATOM 1712 N N . LYS A 1 211 ? -32.357 -9.085 56.668 1.00 97.56 211 LYS A N 1
ATOM 1713 C CA . LYS A 1 211 ? -32.411 -8.398 57.972 1.00 97.56 211 LYS A CA 1
ATOM 1714 C C . LYS A 1 211 ? -33.838 -8.015 58.341 1.00 97.56 211 LYS A C 1
ATOM 1716 O O . LYS A 1 211 ? -34.212 -8.147 59.503 1.00 97.56 211 LYS A O 1
ATOM 1721 N N . MET A 1 212 ? -34.609 -7.516 57.377 1.00 96.00 212 MET A N 1
ATOM 1722 C CA . MET A 1 212 ? -36.013 -7.167 57.580 1.00 96.00 212 MET A CA 1
ATOM 1723 C C . MET A 1 212 ? -36.845 -8.403 57.921 1.00 96.00 212 MET A C 1
ATOM 1725 O O . MET A 1 212 ? -37.623 -8.348 58.865 1.00 96.00 212 MET A O 1
ATOM 1729 N N . GLU A 1 213 ? -36.635 -9.513 57.217 1.00 93.00 213 GLU A N 1
ATOM 1730 C CA . GLU A 1 213 ? -37.285 -10.798 57.484 1.00 93.00 213 GLU A CA 1
ATOM 1731 C C . GLU A 1 213 ? -36.990 -11.277 58.904 1.00 93.00 213 GLU A C 1
ATOM 1733 O O . GLU A 1 213 ? -37.928 -11.526 59.652 1.00 93.00 213 GLU A O 1
ATOM 1738 N N . ARG A 1 214 ? -35.724 -11.260 59.344 1.00 95.88 214 ARG A N 1
ATOM 1739 C CA . ARG A 1 214 ? -35.372 -11.600 60.735 1.00 95.88 214 ARG A CA 1
ATOM 1740 C C . ARG A 1 214 ? -36.051 -10.712 61.776 1.00 95.88 214 ARG A C 1
ATOM 1742 O O . ARG A 1 214 ? -36.530 -11.218 62.785 1.00 95.88 214 ARG A O 1
ATOM 1749 N N . MET A 1 215 ? -36.104 -9.396 61.551 1.00 94.19 215 MET A N 1
ATOM 1750 C CA . MET A 1 215 ? -36.806 -8.491 62.472 1.00 94.19 215 MET A CA 1
ATOM 1751 C C . MET A 1 215 ? -38.312 -8.772 62.507 1.00 94.19 215 MET A C 1
ATOM 1753 O O . MET A 1 215 ? -38.930 -8.674 63.566 1.00 94.19 215 MET A O 1
ATOM 1757 N N . LEU A 1 216 ? -38.915 -9.107 61.364 1.00 91.56 216 LEU A N 1
ATOM 1758 C CA . LEU A 1 216 ? -40.323 -9.486 61.298 1.00 91.56 216 LEU A CA 1
ATOM 1759 C C . LEU A 1 216 ? -40.564 -10.820 62.011 1.00 91.56 216 LEU A C 1
ATOM 1761 O O . LEU A 1 216 ? -41.470 -10.891 62.832 1.00 91.56 216 LEU A O 1
ATOM 1765 N N . GLU A 1 217 ? -39.737 -11.838 61.779 1.00 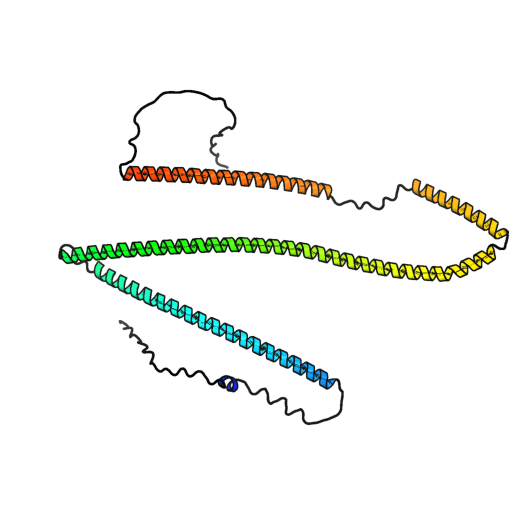91.00 217 GLU A N 1
ATOM 1766 C CA . GLU A 1 217 ? -39.805 -13.128 62.478 1.00 91.00 217 GLU A CA 1
ATOM 1767 C C . GLU A 1 217 ? -39.687 -12.979 64.001 1.00 91.00 217 GLU A C 1
ATOM 1769 O O . GLU A 1 217 ? -40.399 -13.662 64.732 1.00 91.00 217 GLU A O 1
ATOM 1774 N N . GLU A 1 218 ? -38.852 -12.058 64.491 1.00 88.56 218 GLU A N 1
ATOM 1775 C CA . GLU A 1 218 ? -38.730 -11.746 65.921 1.00 88.56 218 GLU A CA 1
ATOM 1776 C C . GLU A 1 218 ? -39.976 -11.027 66.476 1.00 88.56 218 GLU A C 1
ATOM 1778 O O . GLU A 1 218 ? -40.417 -11.304 67.592 1.00 88.56 218 GLU A O 1
ATOM 1783 N N . LYS A 1 219 ? -40.582 -10.122 65.696 1.00 83.00 219 LYS A N 1
ATOM 1784 C CA . LYS A 1 219 ? -41.735 -9.303 66.120 1.00 83.00 219 LYS A CA 1
ATOM 1785 C C . LYS A 1 219 ? -43.085 -9.999 65.980 1.00 83.00 219 LYS A C 1
ATOM 1787 O O . LYS A 1 219 ? -44.011 -9.677 66.725 1.00 83.00 219 LYS A O 1
ATOM 1792 N N . VAL A 1 220 ? -43.214 -10.951 65.060 1.00 73.62 220 VAL A N 1
ATOM 1793 C CA . VAL A 1 220 ? -44.436 -11.739 64.863 1.00 73.62 220 VAL A CA 1
ATOM 1794 C C . VAL A 1 220 ? -44.886 -12.428 66.160 1.00 73.62 220 VAL A C 1
ATOM 1796 O O . VAL A 1 220 ? -46.011 -12.162 66.561 1.00 73.62 220 VAL A O 1
ATOM 1799 N N . PRO A 1 221 ? -44.073 -13.209 66.901 1.00 67.56 221 PRO A N 1
ATOM 1800 C CA . PRO A 1 221 ? -44.537 -13.877 68.120 1.00 67.56 221 PRO A CA 1
ATOM 1801 C C . PRO A 1 221 ? -44.931 -12.911 69.251 1.00 67.56 221 PRO A C 1
ATOM 1803 O O . PRO A 1 221 ? -45.801 -13.250 70.053 1.00 67.56 221 PRO A O 1
ATOM 1806 N N . GLU A 1 222 ? -44.344 -11.711 69.327 1.00 61.31 222 GLU A N 1
ATOM 1807 C CA . GLU A 1 222 ? -44.770 -10.664 70.273 1.00 61.31 222 GLU A CA 1
ATOM 1808 C C . GLU A 1 222 ? -46.145 -10.087 69.895 1.00 61.31 222 GLU A C 1
ATOM 1810 O O . GLU A 1 222 ? -47.001 -9.898 70.765 1.00 61.31 222 GLU A O 1
ATOM 1815 N N . ALA A 1 223 ? -46.386 -9.865 68.599 1.00 59.84 223 ALA A N 1
ATOM 1816 C CA . ALA A 1 223 ? -47.659 -9.385 68.064 1.00 59.84 223 ALA A CA 1
ATOM 1817 C C . ALA A 1 223 ? -48.770 -10.448 68.134 1.00 59.84 223 ALA A C 1
ATOM 1819 O O . ALA A 1 223 ? -49.902 -10.122 68.479 1.00 59.84 223 ALA A O 1
ATOM 1820 N N . THR A 1 224 ? -48.469 -11.724 67.866 1.00 58.72 224 THR A N 1
ATOM 1821 C CA . THR A 1 224 ? -49.453 -12.815 67.960 1.00 58.72 224 THR A CA 1
ATOM 1822 C C . THR A 1 224 ? -49.882 -13.035 69.406 1.00 58.72 224 THR A C 1
ATOM 1824 O O . THR A 1 224 ? -51.074 -13.131 69.664 1.00 58.72 224 THR A O 1
ATOM 1827 N N . ARG A 1 225 ? -48.947 -13.001 70.370 1.00 60.28 225 ARG A N 1
ATOM 1828 C CA . ARG A 1 225 ? -49.276 -13.112 71.804 1.00 60.28 225 ARG A CA 1
ATOM 1829 C C . ARG A 1 225 ? -50.096 -11.928 72.304 1.00 60.28 225 ARG A C 1
ATOM 1831 O O . ARG A 1 225 ? -51.076 -12.130 73.003 1.00 60.28 225 ARG A O 1
ATOM 1838 N N . THR A 1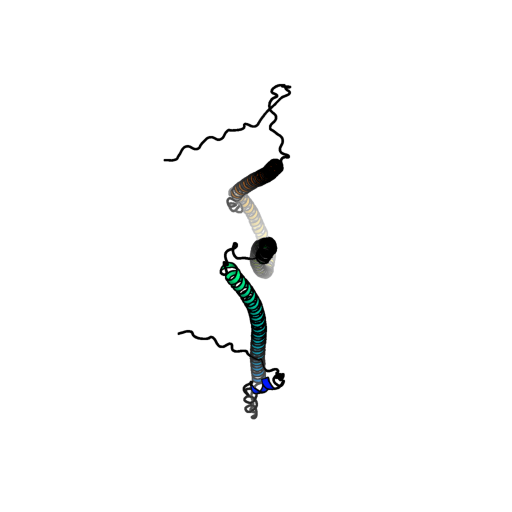 226 ? -49.739 -10.699 71.933 1.00 55.09 226 THR A N 1
ATOM 1839 C CA . THR A 1 226 ? -50.531 -9.511 72.308 1.00 55.09 226 THR A CA 1
ATOM 1840 C C . THR A 1 226 ? -51.899 -9.480 71.621 1.00 55.09 226 THR A C 1
ATOM 1842 O O . THR A 1 226 ? -52.871 -9.063 72.243 1.00 55.09 226 THR A O 1
ATOM 1845 N N . CYS A 1 227 ? -52.022 -9.975 70.387 1.00 52.53 227 CYS A N 1
ATOM 1846 C CA . CYS A 1 227 ? -53.300 -10.089 69.681 1.00 52.53 227 CYS A CA 1
ATOM 1847 C C . CYS A 1 227 ? -54.190 -11.203 70.262 1.00 52.53 227 CYS A C 1
ATOM 1849 O O . CYS A 1 227 ? -55.379 -10.978 70.466 1.00 52.53 227 CYS A O 1
ATOM 1851 N N . GLU A 1 228 ? -53.626 -12.360 70.618 1.00 51.75 228 GLU A N 1
ATOM 1852 C CA . GLU A 1 228 ? -54.335 -13.441 71.320 1.00 51.75 228 GLU A CA 1
ATOM 1853 C C . GLU A 1 228 ? -54.779 -13.017 72.730 1.00 51.75 228 GLU A C 1
ATOM 1855 O O . GLU A 1 228 ? -55.895 -13.339 73.136 1.00 51.75 228 GLU A O 1
ATOM 1860 N N . GLN A 1 229 ? -53.968 -12.228 73.448 1.00 52.22 229 GLN A N 1
ATOM 1861 C CA . GLN A 1 229 ? -54.336 -11.675 74.759 1.00 52.22 229 GLN A CA 1
ATOM 1862 C C . GLN A 1 229 ? -55.464 -10.635 74.660 1.00 52.22 229 GLN A C 1
ATOM 1864 O O . GLN A 1 229 ? -56.310 -10.556 75.545 1.00 52.22 229 GLN A O 1
ATOM 1869 N N . LEU A 1 230 ? -55.475 -9.825 73.595 1.00 52.00 230 LEU A N 1
ATOM 1870 C CA . LEU A 1 230 ? -56.446 -8.747 73.406 1.00 52.00 230 LEU A CA 1
ATOM 1871 C C . LEU A 1 230 ? -57.744 -9.220 72.742 1.00 52.00 230 LEU A C 1
ATOM 1873 O O . LEU A 1 230 ? -58.772 -8.596 72.954 1.00 52.00 230 LEU A O 1
ATOM 1877 N N . LEU A 1 231 ? -57.756 -10.298 71.956 1.00 51.88 231 LEU A N 1
ATOM 1878 C CA . LEU A 1 231 ? -58.980 -10.808 71.313 1.00 51.88 231 LEU A CA 1
ATOM 1879 C C . LEU A 1 231 ? -59.921 -11.562 72.269 1.00 51.88 231 LEU A C 1
ATOM 1881 O O . LEU A 1 231 ? -61.048 -11.878 71.882 1.00 51.88 231 LEU A O 1
ATOM 1885 N N . ALA A 1 232 ? -59.491 -11.820 73.507 1.00 55.12 232 ALA A N 1
ATOM 1886 C CA . ALA A 1 232 ? -60.323 -12.422 74.546 1.00 55.12 232 ALA A CA 1
ATOM 1887 C C . ALA A 1 232 ? -61.324 -11.431 75.182 1.00 55.12 232 ALA A C 1
ATOM 1889 O O . ALA A 1 232 ? -62.348 -11.866 75.708 1.00 55.12 232 ALA A O 1
ATOM 1890 N N . ASP A 1 233 ? -61.086 -10.116 75.079 1.00 57.16 233 ASP A N 1
ATOM 1891 C CA . ASP A 1 233 ? -61.933 -9.087 75.693 1.00 57.16 233 ASP A CA 1
ATOM 1892 C C . ASP A 1 233 ? -62.854 -8.405 74.671 1.00 57.16 233 ASP A C 1
ATOM 1894 O O . ASP A 1 233 ? -62.422 -7.839 73.664 1.00 57.16 233 ASP A O 1
ATOM 1898 N N . SER A 1 234 ? -64.159 -8.389 74.962 1.00 55.31 234 SER A N 1
ATOM 1899 C CA . SER A 1 234 ? -65.201 -7.821 74.089 1.00 55.31 234 SER A CA 1
ATOM 1900 C C . SER A 1 234 ? -64.967 -6.340 73.727 1.00 55.31 234 SER A C 1
ATOM 1902 O O . SER A 1 234 ? -65.372 -5.900 72.653 1.00 55.31 234 SER A O 1
ATOM 1904 N N . PHE A 1 235 ? -64.254 -5.591 74.578 1.00 56.41 235 PHE A N 1
ATOM 1905 C CA . PHE A 1 235 ? -63.865 -4.190 74.357 1.00 56.41 235 PHE A CA 1
ATOM 1906 C C . PHE A 1 235 ? -62.820 -4.024 73.235 1.00 56.41 235 PHE A C 1
ATOM 1908 O O . PHE A 1 235 ? -62.847 -3.060 72.471 1.00 56.41 235 PHE A O 1
ATOM 1915 N N . SER A 1 236 ? -61.927 -5.001 73.074 1.00 62.75 236 SER A N 1
ATOM 1916 C CA . SER A 1 236 ? -60.893 -4.999 72.036 1.00 62.75 236 SER A CA 1
ATOM 1917 C C . SER A 1 236 ? -61.473 -5.257 70.647 1.00 62.75 236 SER A C 1
ATOM 1919 O O . SER A 1 236 ? -61.011 -4.687 69.663 1.00 62.75 236 SER A O 1
ATOM 1921 N N . LYS A 1 237 ? -62.552 -6.046 70.553 1.00 68.56 237 LYS A N 1
ATOM 1922 C CA . LYS A 1 237 ? -63.255 -6.295 69.287 1.00 68.56 237 LYS A CA 1
ATOM 1923 C C . LYS A 1 237 ? -63.947 -5.038 68.752 1.00 68.56 237 LYS A C 1
ATOM 1925 O O . LYS A 1 237 ? -63.894 -4.785 67.550 1.00 68.56 237 LYS A O 1
ATOM 1930 N N . GLU A 1 238 ? -64.549 -4.230 69.625 1.00 71.50 238 GLU A N 1
ATOM 1931 C CA . GLU A 1 238 ? -65.139 -2.932 69.256 1.00 71.50 238 GLU A CA 1
ATOM 1932 C C . GLU A 1 238 ? -64.066 -1.902 68.881 1.00 71.50 238 GLU A C 1
ATOM 1934 O O . GLU A 1 238 ? -64.190 -1.223 67.858 1.00 71.50 238 GLU A O 1
ATOM 1939 N N . PHE A 1 239 ? -62.968 -1.837 69.639 1.00 77.00 239 PHE A N 1
ATOM 1940 C CA . PHE A 1 239 ? -61.818 -0.995 69.306 1.00 77.00 239 PHE A CA 1
ATOM 1941 C C . PHE A 1 239 ? -61.193 -1.385 67.956 1.00 77.00 239 PHE A C 1
ATOM 1943 O O . PHE A 1 239 ? -60.959 -0.529 67.103 1.00 77.00 239 PHE A O 1
ATOM 1950 N N . TYR A 1 240 ? -61.003 -2.683 67.715 1.00 76.62 240 TYR A N 1
ATOM 1951 C CA . TYR A 1 240 ? -60.478 -3.220 66.463 1.00 76.62 240 TYR A CA 1
ATOM 1952 C C . TYR A 1 240 ? -61.428 -2.964 65.291 1.00 76.62 240 TYR A C 1
ATOM 1954 O O . TYR A 1 240 ? -60.982 -2.552 64.225 1.00 76.62 240 TYR A O 1
ATOM 1962 N N . SER A 1 241 ? -62.741 -3.121 65.491 1.00 82.06 241 SER A N 1
ATOM 1963 C CA . SER A 1 241 ? -63.752 -2.782 64.481 1.00 82.06 241 SER A CA 1
ATOM 1964 C C . SER A 1 241 ? -63.738 -1.290 64.135 1.00 82.06 241 SER A C 1
ATOM 1966 O O . SER A 1 241 ? -63.848 -0.929 62.963 1.00 82.06 241 SER A O 1
ATOM 1968 N N . THR A 1 242 ? -63.561 -0.421 65.134 1.00 85.69 242 THR A N 1
ATOM 1969 C CA . THR A 1 242 ? -63.459 1.035 64.943 1.00 85.69 242 THR A CA 1
ATOM 1970 C C . THR A 1 242 ? -62.182 1.398 64.186 1.00 85.69 242 THR A C 1
ATOM 1972 O O . THR A 1 242 ? -62.220 2.184 63.242 1.00 85.69 242 THR A O 1
ATOM 1975 N N . LEU A 1 243 ? -61.057 0.767 64.531 1.00 86.44 243 LEU A N 1
ATOM 1976 C CA . LEU A 1 243 ? -59.788 0.961 63.838 1.00 86.44 243 LEU A CA 1
ATOM 1977 C C . LEU A 1 243 ? -59.843 0.450 62.395 1.00 86.44 243 LEU A C 1
ATOM 1979 O O . LEU A 1 243 ? -59.291 1.093 61.509 1.00 86.44 243 LEU A O 1
ATOM 1983 N N . LEU A 1 244 ? -60.523 -0.672 62.136 1.00 86.62 244 LEU A N 1
ATOM 1984 C CA . LEU A 1 244 ? -60.704 -1.209 60.786 1.00 86.62 244 LEU A CA 1
ATOM 1985 C C . LEU A 1 244 ? -61.543 -0.262 59.920 1.00 86.62 244 LEU A C 1
ATOM 1987 O O . LEU A 1 244 ? -61.187 -0.007 58.770 1.00 86.62 244 LEU A O 1
ATOM 1991 N N . ALA A 1 245 ? -62.626 0.283 60.482 1.00 87.06 245 ALA A N 1
ATOM 1992 C CA . ALA A 1 245 ? -63.463 1.277 59.816 1.00 87.06 245 ALA A CA 1
ATOM 1993 C C . ALA A 1 245 ? -62.670 2.556 59.502 1.00 87.06 245 ALA A C 1
ATOM 1995 O O . ALA A 1 245 ? -62.744 3.074 58.388 1.00 87.06 245 ALA A O 1
ATOM 1996 N N . GLU A 1 246 ? -61.836 3.011 60.438 1.00 88.62 246 GLU A N 1
ATOM 1997 C CA . GLU A 1 246 ? -60.948 4.153 60.223 1.00 88.62 246 GLU A CA 1
ATOM 1998 C C . GLU A 1 246 ? -59.849 3.845 59.196 1.00 88.62 246 GLU A C 1
ATOM 2000 O O . GLU A 1 246 ? -59.519 4.685 58.364 1.00 88.62 246 GLU A O 1
ATOM 2005 N N . ASN A 1 247 ? -59.328 2.617 59.164 1.00 87.88 247 ASN A N 1
ATOM 2006 C CA . ASN A 1 247 ? -58.363 2.184 58.153 1.00 87.88 247 ASN A CA 1
ATOM 2007 C C . ASN A 1 247 ? -58.985 2.183 56.750 1.00 87.88 247 ASN A C 1
ATOM 2009 O O . ASN A 1 247 ? -58.352 2.612 55.786 1.00 87.88 247 ASN A O 1
ATOM 2013 N N . MET A 1 248 ? -60.239 1.740 56.636 1.00 88.31 248 MET A N 1
ATOM 2014 C CA . MET A 1 248 ? -61.004 1.822 55.392 1.00 88.31 248 MET A CA 1
ATOM 2015 C C . MET A 1 248 ? -61.223 3.279 54.972 1.00 88.31 248 MET A C 1
ATOM 2017 O O . MET A 1 248 ? -60.989 3.614 53.811 1.00 88.31 248 MET A O 1
ATOM 2021 N N . ARG A 1 249 ? -61.561 4.161 55.921 1.00 92.12 249 ARG A N 1
ATOM 2022 C CA . ARG A 1 249 ? -61.695 5.605 55.681 1.00 92.12 249 ARG A CA 1
ATOM 2023 C C . ARG A 1 249 ? -60.386 6.228 55.192 1.00 92.12 249 ARG A C 1
ATOM 2025 O O . ARG A 1 249 ? -60.390 6.920 54.180 1.00 92.12 249 ARG A O 1
ATOM 2032 N N . LEU A 1 250 ? -59.264 5.932 55.849 1.00 88.38 250 LEU A N 1
ATOM 2033 C CA . LEU A 1 250 ? -57.932 6.421 55.477 1.00 88.38 250 LEU A CA 1
ATOM 2034 C C . LEU A 1 250 ? -57.473 5.879 54.119 1.00 88.38 250 LEU A C 1
ATOM 2036 O O . LEU A 1 250 ? -56.832 6.601 53.360 1.00 88.38 250 LEU A O 1
ATOM 2040 N N . ARG A 1 251 ? -57.818 4.634 53.768 1.00 86.56 251 ARG A N 1
ATOM 2041 C CA . ARG A 1 251 ? -57.556 4.076 52.430 1.00 86.56 251 ARG A CA 1
ATOM 2042 C C . ARG A 1 251 ? -58.381 4.766 51.350 1.00 86.56 251 ARG A C 1
ATOM 2044 O O . ARG A 1 251 ? -57.847 5.059 50.283 1.00 86.56 251 ARG A O 1
ATOM 2051 N N . GLU A 1 252 ? -59.645 5.077 51.620 1.00 84.81 252 GLU A N 1
ATOM 2052 C CA . GLU A 1 252 ? -60.457 5.903 50.721 1.00 84.81 252 GLU A CA 1
ATOM 2053 C C . GLU A 1 252 ? -59.945 7.344 50.626 1.00 84.81 252 GLU A C 1
ATOM 2055 O O . GLU A 1 252 ? -60.036 7.962 49.567 1.00 84.81 252 GLU A O 1
ATOM 2060 N N . GLU A 1 253 ? -59.418 7.902 51.713 1.00 83.00 253 GLU A N 1
ATOM 2061 C CA . GLU A 1 253 ? -58.855 9.252 51.752 1.00 83.00 253 GLU A CA 1
ATOM 2062 C C . GLU A 1 253 ? -57.514 9.321 51.007 1.00 83.00 253 GLU A C 1
ATOM 2064 O O . GLU A 1 253 ? -57.306 10.235 50.213 1.00 83.00 253 GLU A O 1
ATOM 2069 N N . LEU A 1 254 ? -56.665 8.295 51.136 1.00 78.06 254 LEU A N 1
ATOM 2070 C CA . LEU A 1 254 ? -55.481 8.087 50.299 1.00 78.06 254 LEU A CA 1
ATOM 2071 C C . LEU A 1 254 ? -55.861 7.890 48.833 1.00 78.06 254 LEU A C 1
ATOM 2073 O O . LEU A 1 254 ? -55.235 8.495 47.969 1.00 78.06 254 LEU A O 1
ATOM 2077 N N . GLY A 1 255 ? -56.896 7.101 48.534 1.00 76.38 255 GLY A N 1
ATOM 2078 C CA . GLY A 1 255 ? -57.432 6.966 47.180 1.00 76.38 255 GLY A CA 1
ATOM 2079 C C . GLY A 1 255 ? -57.860 8.323 46.618 1.00 76.38 255 GLY A C 1
ATOM 2080 O O . GLY A 1 255 ? -57.426 8.714 45.539 1.00 76.38 255 GLY A O 1
ATOM 2081 N N . ARG A 1 256 ? -58.615 9.112 47.389 1.00 77.69 256 ARG A N 1
ATOM 2082 C CA . ARG A 1 256 ? -58.999 10.489 47.035 1.00 77.69 256 ARG A CA 1
ATOM 2083 C C . ARG A 1 256 ? -57.797 11.428 46.892 1.00 77.69 256 ARG A C 1
ATOM 2085 O O . ARG A 1 256 ? -57.817 12.283 46.008 1.00 77.69 256 ARG A O 1
ATOM 2092 N N . ALA A 1 257 ? -56.742 11.255 47.685 1.00 64.25 257 ALA A N 1
ATOM 2093 C CA . ALA A 1 257 ? -55.488 11.992 47.554 1.00 64.25 257 ALA A CA 1
ATOM 2094 C C . ALA A 1 257 ? -54.702 11.595 46.291 1.00 64.25 257 ALA A C 1
ATOM 2096 O O . ALA A 1 257 ? -54.097 12.466 45.679 1.00 64.25 257 ALA A O 1
ATOM 2097 N N . HIS A 1 258 ? -54.779 10.340 45.835 1.00 60.69 258 HIS A N 1
ATOM 2098 C CA . HIS A 1 258 ? -54.235 9.900 44.539 1.00 60.69 258 HIS A CA 1
ATOM 2099 C C . HIS A 1 258 ? -55.037 10.433 43.341 1.00 60.69 258 HIS A C 1
ATOM 2101 O O . HIS A 1 258 ? -54.489 10.536 42.251 1.00 60.69 258 HIS A O 1
ATOM 2107 N N . TYR A 1 259 ? -56.313 10.793 43.530 1.00 57.25 259 TYR A N 1
ATOM 2108 C CA . TYR A 1 259 ? -57.111 11.486 42.509 1.00 57.25 259 TYR A CA 1
ATOM 2109 C C . TYR A 1 259 ? -56.962 13.020 42.559 1.00 57.25 259 TYR A C 1
ATOM 2111 O O . TYR A 1 259 ? -57.171 13.678 41.543 1.00 57.25 259 TYR A O 1
ATOM 2119 N N . ARG A 1 260 ? -56.614 13.608 43.718 1.00 54.25 260 ARG A N 1
ATOM 2120 C CA . ARG A 1 260 ? -56.331 15.054 43.866 1.00 54.25 260 ARG A CA 1
ATOM 2121 C C . ARG A 1 260 ? -54.882 15.435 43.575 1.00 54.25 260 ARG A C 1
ATOM 2123 O O . ARG A 1 260 ? -54.633 16.544 43.114 1.00 54.25 260 ARG A O 1
ATOM 2130 N N . SER A 1 261 ? -53.941 14.543 43.853 1.00 51.03 261 SER A N 1
ATOM 2131 C CA . SER A 1 261 ? -52.577 14.633 43.357 1.00 51.03 261 SER A CA 1
ATOM 2132 C C . SER A 1 261 ? -52.614 14.125 41.923 1.00 51.03 261 SER A C 1
ATOM 2134 O O . SER A 1 261 ? -52.868 12.943 41.703 1.00 51.03 261 SER A O 1
ATOM 2136 N N . SER A 1 262 ? -52.421 15.014 40.943 1.00 48.69 262 SER A N 1
ATOM 2137 C CA . SER A 1 262 ? -52.154 14.618 39.554 1.00 48.69 262 SER A CA 1
ATOM 2138 C C . SER A 1 262 ? -51.180 13.441 39.549 1.00 48.69 262 SER A C 1
ATOM 2140 O O . SER A 1 262 ? -50.281 13.439 40.399 1.00 48.69 262 SER A O 1
ATOM 2142 N N . PRO A 1 263 ? -51.341 12.450 38.645 1.00 50.28 263 PRO A N 1
ATOM 2143 C CA . PRO A 1 263 ? -50.561 11.227 38.712 1.00 50.28 263 PRO A CA 1
ATOM 2144 C C . PRO A 1 263 ? -49.106 11.642 38.818 1.00 50.28 263 PRO A C 1
ATOM 2146 O O . PRO A 1 263 ? -48.620 12.412 37.986 1.00 50.28 263 PRO A O 1
ATOM 2149 N N . ILE A 1 264 ? -48.450 11.209 39.896 1.00 50.00 264 ILE A N 1
ATOM 2150 C CA . ILE A 1 264 ? -47.008 11.319 40.032 1.00 50.00 264 ILE A CA 1
ATOM 2151 C C . ILE A 1 264 ? -46.489 10.442 38.907 1.00 50.00 264 ILE A C 1
ATOM 2153 O O . ILE A 1 264 ? -46.376 9.224 39.020 1.00 50.00 264 ILE A O 1
ATOM 2157 N N . ILE A 1 265 ? -46.319 11.098 37.762 1.00 44.97 265 ILE A N 1
ATOM 2158 C CA . ILE A 1 265 ? -45.612 10.629 36.598 1.00 44.97 265 ILE A CA 1
ATOM 2159 C C . ILE A 1 265 ? -44.284 10.197 37.184 1.00 44.97 265 ILE A C 1
ATOM 2161 O O . ILE A 1 265 ? -43.465 11.029 37.577 1.00 44.97 265 ILE A O 1
ATOM 2165 N N . LEU A 1 266 ? -44.121 8.879 37.303 1.00 42.62 266 LEU A N 1
ATOM 2166 C CA . LEU A 1 266 ? -42.819 8.256 37.286 1.00 42.62 266 LEU A CA 1
ATOM 2167 C C . LEU A 1 266 ? -42.112 8.930 36.124 1.00 42.62 266 LEU A C 1
ATOM 2169 O O . LEU A 1 266 ? -42.501 8.752 34.971 1.00 42.62 266 LEU A O 1
ATOM 2173 N N . GLN A 1 267 ? -41.214 9.828 36.500 1.00 44.12 267 GLN A N 1
ATOM 2174 C CA . GLN A 1 267 ? -40.376 10.657 35.675 1.00 44.12 267 GLN A CA 1
ATOM 2175 C C . GLN A 1 267 ? -40.096 9.934 34.354 1.00 44.12 267 GLN A C 1
ATOM 2177 O O . GLN A 1 267 ? -39.171 9.130 34.256 1.00 44.12 267 GLN A O 1
ATOM 2182 N N . GLN A 1 268 ? -40.884 10.243 33.316 1.00 42.03 268 GLN A N 1
ATOM 2183 C CA . GLN A 1 268 ? -40.315 10.316 31.985 1.00 42.03 268 GLN A CA 1
ATOM 2184 C C . GLN A 1 268 ? -39.263 11.399 32.149 1.00 42.03 268 GLN A C 1
ATOM 2186 O O . GLN A 1 268 ? -39.550 12.594 32.098 1.00 42.03 268 GLN A O 1
ATOM 2191 N N . GLN A 1 269 ? -38.051 10.954 32.491 1.00 45.81 269 GLN A N 1
ATOM 2192 C CA . GLN A 1 269 ? -36.841 11.680 32.186 1.00 45.81 269 GLN A CA 1
ATOM 2193 C C . GLN A 1 269 ? -37.083 12.246 30.805 1.00 45.81 269 GLN A C 1
ATOM 2195 O O . GLN A 1 269 ? -37.406 11.483 29.890 1.00 45.81 269 GLN A O 1
ATOM 2200 N N . ALA A 1 270 ? -37.028 13.572 30.704 1.00 47.00 270 ALA A N 1
ATOM 2201 C CA . ALA A 1 270 ? -36.943 14.256 29.438 1.00 47.00 270 ALA A CA 1
ATOM 2202 C C . ALA A 1 270 ? -35.982 13.436 28.579 1.00 47.00 270 ALA A C 1
ATOM 2204 O O . ALA A 1 270 ? -34.785 13.380 28.873 1.00 47.00 270 ALA A O 1
ATOM 2205 N N . LEU A 1 271 ? -36.534 12.699 27.608 1.00 45.12 271 LEU A N 1
ATOM 2206 C CA . LEU A 1 271 ? -35.719 12.056 26.603 1.00 45.12 271 LEU A CA 1
ATOM 2207 C C . LEU A 1 271 ? -34.917 13.222 26.035 1.00 45.12 271 LEU A C 1
ATOM 2209 O O . LEU A 1 271 ? -35.532 14.185 25.561 1.00 45.12 271 LEU A O 1
ATOM 2213 N N . PRO A 1 272 ? -33.575 13.195 26.133 1.00 56.78 272 PRO A N 1
ATOM 2214 C CA . PRO A 1 272 ? -32.785 14.173 25.418 1.00 56.78 272 PRO A CA 1
ATOM 2215 C C . PRO A 1 272 ? -33.205 14.083 23.958 1.00 56.78 272 PRO A C 1
ATOM 2217 O O . PRO A 1 272 ? -33.735 13.051 23.552 1.00 56.78 272 PRO A O 1
ATOM 2220 N N . ASP A 1 273 ? -32.991 15.170 23.232 1.00 57.56 273 ASP A N 1
ATOM 2221 C CA . ASP A 1 273 ? -33.366 15.535 21.862 1.00 57.56 273 ASP A CA 1
ATOM 2222 C C . ASP A 1 273 ? -33.056 14.489 20.753 1.00 57.56 273 ASP A C 1
ATOM 2224 O O . ASP A 1 273 ? -32.605 14.793 19.654 1.00 57.56 273 ASP A O 1
ATOM 2228 N N . ILE A 1 274 ? -33.264 13.209 21.039 1.00 57.31 274 ILE A N 1
ATOM 2229 C CA . ILE A 1 274 ? -32.903 12.006 20.303 1.00 57.31 274 ILE A CA 1
ATOM 2230 C C . ILE A 1 274 ? -33.796 11.908 19.080 1.00 57.31 274 ILE A C 1
ATOM 2232 O O . ILE A 1 274 ? -33.327 11.476 18.039 1.00 57.31 274 ILE A O 1
ATOM 2236 N N . PHE A 1 275 ? -35.056 12.343 19.158 1.00 57.06 275 PHE A N 1
ATOM 2237 C CA . PHE A 1 275 ? -35.934 12.382 17.990 1.00 57.06 275 PHE A CA 1
ATOM 2238 C C . PHE A 1 275 ? -35.512 13.465 16.985 1.00 57.06 275 PHE A C 1
ATOM 2240 O O . PHE A 1 275 ? -35.489 13.178 15.788 1.00 57.06 275 PHE A O 1
ATOM 2247 N N . SER A 1 276 ? -35.082 14.649 17.443 1.00 64.31 276 SER A N 1
ATOM 2248 C CA . SER A 1 276 ? -34.527 15.694 16.565 1.00 64.31 276 SER A CA 1
ATOM 2249 C C . SER A 1 276 ? -33.162 15.282 16.004 1.00 64.31 276 SER A C 1
ATOM 2251 O O . SER A 1 276 ? -32.955 15.270 14.792 1.00 64.31 276 SER A O 1
ATOM 2253 N N . THR A 1 277 ? -32.277 14.771 16.863 1.00 71.06 277 THR A N 1
ATOM 2254 C CA . THR A 1 277 ? -30.949 14.264 16.479 1.00 71.06 277 THR A CA 1
ATOM 2255 C C . THR A 1 277 ? -31.051 13.086 15.502 1.00 71.06 277 THR A C 1
ATOM 2257 O O . THR A 1 277 ? -30.276 12.988 14.551 1.00 71.06 277 THR A O 1
ATOM 2260 N N . ASN A 1 278 ? -32.019 12.181 15.686 1.00 81.62 278 ASN A N 1
ATOM 2261 C CA . ASN A 1 278 ? -32.267 11.079 14.755 1.00 81.62 278 ASN A CA 1
ATOM 2262 C C . ASN A 1 278 ? -32.845 11.579 13.427 1.00 81.62 278 ASN A C 1
ATOM 2264 O O . ASN A 1 278 ? -32.472 11.050 12.383 1.00 81.62 278 ASN A O 1
ATOM 2268 N N . SER A 1 279 ? -33.705 12.599 13.446 1.00 85.75 279 SER A N 1
ATOM 2269 C CA . SER A 1 279 ? -34.232 13.237 12.234 1.00 85.75 279 SER A CA 1
ATOM 2270 C C . SER A 1 279 ? -33.117 13.900 11.413 1.00 85.75 279 SER A C 1
ATOM 2272 O O . SER A 1 279 ? -32.975 13.637 10.215 1.00 85.75 279 SER A O 1
ATOM 2274 N N . GLU A 1 280 ? -32.243 14.676 12.058 1.00 89.19 280 GLU A N 1
ATOM 2275 C CA . GLU A 1 280 ? -31.070 15.281 11.420 1.00 89.19 280 GLU A CA 1
ATOM 2276 C C . GLU A 1 280 ? -30.101 14.225 10.888 1.00 89.19 280 GLU A C 1
ATOM 2278 O O . GLU A 1 280 ? -29.638 14.315 9.750 1.00 89.19 280 GLU A O 1
ATOM 2283 N N . LYS A 1 281 ? -29.845 13.171 11.669 1.00 92.44 281 LYS A N 1
ATOM 2284 C CA . LYS A 1 281 ? -29.012 12.043 11.250 1.00 92.44 281 LYS A CA 1
ATOM 2285 C C . LYS A 1 281 ? -29.574 11.348 10.008 1.00 92.44 281 LYS A C 1
ATOM 2287 O O . LYS A 1 281 ? -28.809 11.056 9.092 1.00 92.44 281 LYS A O 1
ATOM 2292 N N . LEU A 1 282 ? -30.883 11.101 9.946 1.00 92.88 282 LEU A N 1
ATOM 2293 C CA . LEU A 1 282 ? -31.534 10.514 8.769 1.00 92.88 282 LEU A CA 1
ATOM 2294 C C . LEU A 1 282 ? -31.454 11.450 7.551 1.00 92.88 282 LEU A C 1
ATOM 2296 O O . LEU A 1 282 ? -31.142 10.998 6.451 1.00 92.88 282 LEU A O 1
ATOM 2300 N N . SER A 1 283 ? -31.643 12.758 7.747 1.00 95.69 283 SER A N 1
ATOM 2301 C CA . SER A 1 283 ? -31.487 13.774 6.693 1.00 95.69 283 SER A CA 1
ATOM 2302 C C . SER A 1 283 ? -30.058 13.830 6.142 1.00 95.69 283 SER A C 1
ATOM 2304 O O . SER A 1 283 ? -29.849 13.875 4.926 1.00 95.69 283 SER A O 1
ATOM 2306 N N . LEU A 1 284 ? -29.052 13.771 7.019 1.00 95.94 284 LEU A N 1
ATOM 2307 C CA . LEU A 1 284 ? -27.645 13.722 6.624 1.00 95.94 284 LEU A CA 1
ATOM 2308 C C . LEU A 1 284 ? -27.315 12.437 5.860 1.00 95.94 284 LEU A C 1
ATOM 2310 O O . LEU A 1 284 ? -26.632 12.510 4.841 1.00 95.94 284 LEU A O 1
ATOM 2314 N N . LEU A 1 285 ? -27.836 11.283 6.287 1.00 96.19 285 LEU A N 1
ATOM 2315 C CA . LEU A 1 285 ? -27.663 10.020 5.562 1.00 96.19 285 LEU A CA 1
ATOM 2316 C C . LEU A 1 285 ? -28.268 10.083 4.155 1.00 96.19 285 LEU A C 1
ATOM 2318 O O . LEU A 1 285 ? -27.589 9.725 3.195 1.00 96.19 285 LEU A O 1
ATOM 2322 N N . ALA A 1 286 ? -29.475 10.633 4.006 1.00 95.88 286 ALA A N 1
ATOM 2323 C CA . ALA A 1 286 ? -30.100 10.819 2.696 1.00 95.88 286 ALA A CA 1
ATOM 2324 C C . ALA A 1 286 ? -29.291 11.770 1.790 1.00 95.88 286 ALA A C 1
ATOM 2326 O O . ALA A 1 286 ? -29.140 11.530 0.589 1.00 95.88 286 ALA A O 1
ATOM 2327 N N . LYS A 1 287 ? -28.720 12.847 2.353 1.00 97.56 287 LYS A N 1
ATOM 2328 C CA . LYS A 1 287 ? -27.826 13.757 1.613 1.00 97.56 287 LYS A CA 1
ATOM 2329 C C . LYS A 1 287 ? -26.540 13.059 1.172 1.00 97.56 287 LYS A C 1
ATOM 2331 O O . LYS A 1 287 ? -26.108 13.273 0.040 1.00 97.56 287 LYS A O 1
ATOM 2336 N N . VAL A 1 288 ? -25.950 12.226 2.031 1.00 97.62 288 VAL A N 1
ATOM 2337 C CA . VAL A 1 288 ? -24.757 11.431 1.703 1.00 97.62 288 VAL A CA 1
ATOM 2338 C C . VAL A 1 288 ? -25.066 10.435 0.592 1.00 97.62 288 VAL A C 1
ATOM 2340 O O . VAL A 1 288 ? -24.323 10.381 -0.382 1.00 97.62 288 VAL A O 1
ATOM 2343 N N . GLU A 1 289 ? -26.178 9.710 0.677 1.00 97.19 289 GLU A N 1
ATOM 2344 C CA . GLU A 1 289 ? -26.589 8.751 -0.351 1.00 97.19 289 GLU A CA 1
ATOM 2345 C C . GLU A 1 289 ? -26.813 9.434 -1.709 1.00 97.19 289 GLU A C 1
ATOM 2347 O O . GLU A 1 289 ? -26.284 8.992 -2.732 1.00 97.19 289 GLU A O 1
ATOM 2352 N N . LYS A 1 290 ? -27.495 10.588 -1.719 1.00 97.75 290 LYS A N 1
ATOM 2353 C CA . LYS A 1 290 ? -27.682 11.400 -2.929 1.00 97.75 290 LYS A CA 1
ATOM 2354 C C . LYS A 1 290 ? -26.353 11.895 -3.508 1.00 97.75 290 LYS A C 1
ATOM 2356 O O . LYS A 1 290 ? -26.160 11.857 -4.725 1.00 97.75 290 LYS A O 1
ATOM 2361 N N . ALA A 1 291 ? -25.438 12.365 -2.659 1.00 97.31 291 ALA A N 1
ATOM 2362 C CA . ALA A 1 291 ? -24.119 12.824 -3.087 1.00 97.31 291 ALA A CA 1
ATOM 2363 C C . ALA A 1 291 ? -23.279 11.671 -3.658 1.00 97.31 291 ALA A C 1
ATOM 2365 O O . ALA A 1 291 ? -22.680 11.823 -4.719 1.00 97.31 291 ALA A O 1
ATOM 2366 N N . GLN A 1 292 ? -23.299 10.503 -3.016 1.00 97.62 292 GLN A N 1
ATOM 2367 C CA . GLN A 1 292 ? -22.627 9.296 -3.500 1.00 97.62 292 GLN A CA 1
ATOM 2368 C C . GLN A 1 292 ? -23.188 8.831 -4.846 1.00 97.62 292 GLN A C 1
ATOM 2370 O O . GLN A 1 292 ? -22.417 8.497 -5.741 1.00 97.62 292 GLN A O 1
ATOM 2375 N N . GLY A 1 293 ? -24.513 8.856 -5.026 1.00 97.62 293 GLY A N 1
ATOM 2376 C CA . GLY A 1 293 ? -25.140 8.559 -6.315 1.00 97.62 293 GLY A CA 1
ATOM 2377 C C . GLY A 1 293 ? -24.669 9.505 -7.422 1.00 97.62 293 GLY A C 1
ATOM 2378 O O . GLY A 1 293 ? -24.305 9.057 -8.508 1.00 97.62 293 GLY A O 1
ATOM 2379 N N . ARG A 1 294 ? -24.588 10.810 -7.128 1.00 98.25 294 ARG A N 1
ATOM 2380 C CA . ARG A 1 294 ? -24.062 11.808 -8.071 1.00 98.25 294 ARG A CA 1
ATOM 2381 C C . ARG A 1 294 ? -22.587 11.575 -8.406 1.00 98.25 294 ARG A C 1
ATOM 2383 O O . ARG A 1 294 ? -22.227 11.710 -9.570 1.00 98.25 294 ARG A O 1
ATOM 2390 N N . ILE A 1 295 ? -21.753 11.238 -7.420 1.00 98.00 295 ILE A N 1
ATOM 2391 C CA . ILE A 1 295 ? -20.326 10.945 -7.635 1.00 98.00 295 ILE A CA 1
ATOM 2392 C C . ILE A 1 295 ? -20.172 9.758 -8.586 1.00 98.00 295 ILE A C 1
ATOM 2394 O O . ILE A 1 295 ? -19.535 9.914 -9.620 1.00 98.00 295 ILE A O 1
ATOM 2398 N N . ARG A 1 296 ? -20.846 8.631 -8.317 1.00 98.00 296 ARG A N 1
ATOM 2399 C CA . ARG A 1 296 ? -20.780 7.442 -9.187 1.00 98.00 296 ARG A CA 1
ATOM 2400 C C . ARG A 1 296 ? -21.218 7.744 -10.621 1.00 98.00 296 ARG A C 1
ATOM 2402 O O . ARG A 1 296 ? -20.602 7.275 -11.572 1.00 98.00 296 ARG A O 1
ATOM 2409 N N . ALA A 1 297 ? -22.269 8.548 -10.790 1.00 97.69 297 ALA A N 1
ATOM 2410 C CA . ALA A 1 297 ? -22.728 8.958 -12.115 1.00 97.69 297 ALA A CA 1
ATOM 2411 C C . ALA A 1 297 ? -21.682 9.814 -12.852 1.00 97.69 297 ALA A C 1
ATOM 2413 O O . ALA A 1 297 ? -21.429 9.590 -14.034 1.00 97.69 297 ALA A O 1
ATOM 2414 N N . LEU A 1 298 ? -21.052 10.769 -12.159 1.00 98.25 298 LEU A N 1
ATOM 2415 C CA . LEU A 1 298 ? -19.990 11.599 -12.733 1.00 98.25 298 LEU A CA 1
ATOM 2416 C C . LEU A 1 298 ? -18.731 10.784 -13.059 1.00 98.25 298 LEU A C 1
ATOM 2418 O O . LEU A 1 298 ? -18.119 11.017 -14.097 1.00 98.25 298 LEU A O 1
ATOM 2422 N N . GLU A 1 299 ? -18.370 9.813 -12.222 1.00 98.00 299 GLU A N 1
ATOM 2423 C CA . GLU A 1 299 ? -17.262 8.886 -12.479 1.00 98.00 299 GLU A CA 1
ATOM 2424 C C . GLU A 1 299 ? -17.520 8.053 -13.741 1.00 98.00 299 GLU A C 1
ATOM 2426 O O . GLU A 1 299 ? -16.653 7.993 -14.610 1.00 98.00 299 GLU A O 1
ATOM 2431 N N . SER A 1 300 ? -18.731 7.504 -13.904 1.00 97.69 300 SER A N 1
ATOM 2432 C CA . SER A 1 300 ? -19.126 6.780 -15.124 1.00 97.69 300 SER A CA 1
ATOM 2433 C C . SER A 1 300 ? -19.040 7.666 -16.371 1.00 97.69 300 SER A C 1
ATOM 2435 O O . SER A 1 300 ? -18.484 7.261 -17.391 1.00 97.69 300 SER A O 1
ATOM 2437 N N . GLN A 1 301 ? -19.536 8.906 -16.289 1.00 98.31 301 GLN A N 1
ATOM 2438 C CA . GLN A 1 301 ? -19.457 9.868 -17.394 1.00 98.31 301 GLN A CA 1
ATOM 2439 C C . GLN A 1 301 ? -18.014 10.245 -17.744 1.00 98.31 301 GLN A C 1
ATOM 2441 O O . GLN A 1 301 ? -17.679 10.368 -18.926 1.00 98.31 301 GLN A O 1
ATOM 2446 N N . LEU A 1 302 ? -17.152 10.426 -16.742 1.00 98.19 302 LEU A N 1
ATOM 2447 C CA . LEU A 1 302 ? -15.737 10.714 -16.956 1.00 98.19 302 LEU A CA 1
ATOM 2448 C C . LEU A 1 302 ? -15.037 9.527 -17.620 1.00 98.19 302 LEU A C 1
ATOM 2450 O O . LEU A 1 302 ? -14.276 9.714 -18.565 1.00 98.19 302 LEU A O 1
ATOM 2454 N N . GLU A 1 303 ? -15.333 8.310 -17.173 1.00 98.31 303 GLU A N 1
ATOM 2455 C CA . GLU A 1 303 ? -14.759 7.090 -17.728 1.00 98.31 303 GLU A CA 1
ATOM 2456 C C . GLU A 1 303 ? -15.193 6.872 -19.185 1.00 98.31 303 GLU A C 1
ATOM 2458 O O . GLU A 1 303 ? -14.375 6.581 -20.056 1.00 98.31 303 GLU A O 1
ATOM 2463 N N . GLU A 1 304 ? -16.475 7.066 -19.496 1.00 97.94 304 GLU A N 1
ATOM 2464 C CA . GLU A 1 304 ? -16.979 7.039 -20.871 1.00 97.94 304 GLU A CA 1
ATOM 2465 C C . GLU A 1 304 ? -16.347 8.123 -21.750 1.00 97.94 304 GLU A C 1
ATOM 2467 O O . GLU A 1 304 ? -15.990 7.844 -22.898 1.00 97.94 304 GLU A O 1
ATOM 2472 N N . SER A 1 305 ? -16.172 9.336 -21.220 1.00 97.88 305 SER A N 1
ATOM 2473 C CA . SER A 1 305 ? -15.527 10.446 -21.934 1.00 97.88 305 SER A CA 1
ATOM 2474 C C . SER A 1 305 ? -14.054 10.149 -22.210 1.00 97.88 305 SER A C 1
ATOM 2476 O O . SER A 1 305 ? -13.591 10.340 -23.332 1.00 97.88 305 SER A O 1
ATOM 2478 N N . ALA A 1 306 ? -13.336 9.592 -21.233 1.00 97.44 306 ALA A N 1
ATOM 2479 C CA . ALA A 1 306 ? -11.952 9.159 -21.394 1.00 97.44 306 ALA A CA 1
ATOM 2480 C C . ALA A 1 306 ? -11.827 8.032 -22.430 1.00 97.44 306 ALA A C 1
ATOM 2482 O O . ALA A 1 306 ? -10.931 8.067 -23.271 1.00 97.44 306 ALA A O 1
ATOM 2483 N N . ARG A 1 307 ? -12.755 7.063 -22.433 1.00 97.56 307 ARG A N 1
ATOM 2484 C CA . ARG A 1 307 ? -12.805 6.005 -23.457 1.00 97.56 307 ARG A CA 1
ATOM 2485 C C . ARG A 1 307 ? -13.076 6.563 -24.854 1.00 97.56 307 ARG A C 1
ATOM 2487 O O . ARG A 1 307 ? -12.440 6.119 -25.806 1.00 97.56 307 ARG A O 1
ATOM 2494 N N . LYS A 1 308 ? -14.023 7.499 -24.996 1.00 98.00 308 LYS A N 1
ATOM 2495 C CA . LYS A 1 308 ? -14.318 8.162 -26.280 1.00 98.00 308 LYS A CA 1
ATOM 2496 C C . LYS A 1 308 ? -13.103 8.925 -26.789 1.00 98.00 308 LYS A C 1
ATOM 2498 O O . LYS A 1 308 ? -12.678 8.678 -27.909 1.00 98.00 308 LYS A O 1
ATOM 2503 N N . TRP A 1 309 ? -12.492 9.738 -25.934 1.00 98.19 309 TRP A N 1
ATOM 2504 C CA . TRP A 1 309 ? -11.278 10.470 -26.276 1.00 98.19 309 TRP A CA 1
ATOM 2505 C C . TRP A 1 309 ? -10.116 9.539 -26.638 1.00 98.19 309 TRP A C 1
ATOM 2507 O O . TRP A 1 309 ? -9.386 9.800 -27.587 1.00 98.19 309 TRP A O 1
ATOM 2517 N N . GLY A 1 310 ? -9.959 8.417 -25.928 1.00 97.88 310 GLY A N 1
ATOM 2518 C CA . GLY A 1 310 ? -8.967 7.394 -26.260 1.00 97.88 310 GLY A CA 1
ATOM 2519 C C . GLY A 1 310 ? -9.169 6.806 -27.659 1.00 97.88 310 GLY A C 1
ATOM 2520 O O . GLY A 1 310 ? -8.195 6.669 -28.396 1.00 97.88 310 GLY A O 1
ATOM 2521 N N . ARG A 1 311 ? -10.423 6.525 -28.044 1.00 97.56 311 ARG A N 1
ATOM 2522 C CA . ARG A 1 311 ? -10.765 6.087 -29.406 1.00 97.56 311 ARG A CA 1
ATOM 2523 C C . ARG A 1 311 ? -10.478 7.171 -30.436 1.00 97.56 311 ARG A C 1
ATOM 2525 O O . ARG A 1 311 ? -9.730 6.912 -31.361 1.00 97.56 311 ARG A O 1
ATOM 2532 N N . GLU A 1 312 ? -10.965 8.392 -30.227 1.00 97.44 312 GLU A N 1
ATOM 2533 C CA . GLU A 1 312 ? -10.726 9.517 -31.146 1.00 97.44 312 GLU A CA 1
ATOM 2534 C C . GLU A 1 312 ? -9.231 9.791 -31.340 1.00 97.44 312 GLU A C 1
ATOM 2536 O O . GLU A 1 312 ? -8.764 9.991 -32.458 1.00 97.44 312 GLU A O 1
ATOM 2541 N N . LYS A 1 313 ? -8.449 9.748 -30.257 1.00 97.38 313 LYS A N 1
ATOM 2542 C CA . LYS A 1 313 ? -6.995 9.890 -30.321 1.00 97.38 313 LYS A CA 1
ATOM 2543 C C . LYS A 1 313 ? -6.353 8.762 -31.127 1.00 97.38 313 LYS A C 1
ATOM 2545 O O . LYS A 1 313 ? -5.451 9.029 -31.918 1.00 97.38 313 LYS A O 1
ATOM 2550 N N . GLN A 1 314 ? -6.778 7.519 -30.910 1.00 96.50 314 GLN A N 1
ATOM 2551 C CA . GLN A 1 314 ? -6.280 6.370 -31.663 1.00 96.50 314 GLN A CA 1
ATOM 2552 C C . GLN A 1 314 ? -6.655 6.472 -33.147 1.00 96.50 314 GLN A C 1
ATOM 2554 O O . GLN A 1 314 ? -5.796 6.251 -33.999 1.00 96.50 314 GLN A O 1
ATOM 2559 N N . ASP A 1 315 ? -7.889 6.861 -33.457 1.00 95.62 315 ASP A N 1
ATOM 2560 C CA . ASP A 1 315 ? -8.379 7.049 -34.821 1.00 95.62 315 ASP A CA 1
ATOM 2561 C C . ASP A 1 315 ? -7.570 8.136 -35.542 1.00 95.62 315 ASP A C 1
ATOM 2563 O O . ASP A 1 315 ? -7.059 7.902 -36.634 1.00 95.62 315 ASP A O 1
ATOM 2567 N N . LEU A 1 316 ? -7.357 9.294 -34.905 1.00 95.44 316 LEU A N 1
ATOM 2568 C CA . LEU A 1 316 ? -6.532 10.375 -35.459 1.00 95.44 316 LEU A CA 1
ATOM 2569 C C . LEU A 1 316 ? -5.067 9.963 -35.631 1.00 95.44 316 LEU A C 1
ATOM 2571 O O . LEU A 1 316 ? -4.453 10.271 -36.649 1.00 95.44 316 LEU A O 1
ATOM 2575 N N . SER A 1 317 ? -4.500 9.245 -34.659 1.00 94.31 317 SER A N 1
ATOM 2576 C CA . SER A 1 317 ? -3.138 8.716 -34.769 1.00 94.31 317 SER A CA 1
ATOM 2577 C C . SER A 1 317 ? -3.010 7.731 -35.931 1.00 94.31 317 SER A C 1
ATOM 2579 O O . SER A 1 317 ? -1.980 7.713 -36.598 1.00 94.31 317 SER A O 1
ATOM 2581 N N . THR A 1 318 ? -4.048 6.930 -36.177 1.00 91.44 318 THR A N 1
ATOM 2582 C CA . THR A 1 318 ? -4.101 5.994 -37.305 1.00 91.44 318 THR A CA 1
ATOM 2583 C C . THR A 1 318 ? -4.191 6.758 -38.625 1.00 91.44 318 THR A C 1
ATOM 2585 O O . THR A 1 318 ? -3.413 6.481 -39.529 1.00 91.44 318 THR A O 1
ATOM 2588 N N . GLN A 1 319 ? -5.045 7.783 -38.713 1.00 93.25 319 GLN A N 1
ATOM 2589 C CA . GLN A 1 319 ? -5.163 8.634 -39.905 1.00 93.25 319 GLN A CA 1
ATOM 2590 C C . GLN A 1 319 ? -3.861 9.373 -40.244 1.00 93.25 319 GLN A C 1
ATOM 2592 O O . GLN A 1 319 ? -3.497 9.467 -41.415 1.00 93.25 319 GLN A O 1
ATOM 2597 N N . LEU A 1 320 ? -3.138 9.880 -39.239 1.00 91.19 320 LEU A N 1
ATOM 2598 C CA . LEU A 1 320 ? -1.826 10.501 -39.447 1.00 91.19 320 LEU A CA 1
ATOM 2599 C C . LEU A 1 320 ? -0.804 9.488 -39.967 1.00 91.19 320 LEU A C 1
ATOM 2601 O O . LEU A 1 320 ? -0.089 9.779 -40.921 1.00 91.19 320 LEU A O 1
ATOM 2605 N N . LEU A 1 321 ? -0.778 8.282 -39.395 1.00 89.31 321 LEU A N 1
ATOM 2606 C CA . LEU A 1 321 ? 0.100 7.214 -39.864 1.00 89.31 321 LEU A CA 1
ATOM 2607 C C . LEU A 1 321 ? -0.230 6.819 -41.312 1.00 89.31 321 LEU A C 1
ATOM 2609 O O . LEU A 1 321 ? 0.671 6.668 -42.133 1.00 89.31 321 LEU A O 1
ATOM 2613 N N . GLU A 1 322 ? -1.511 6.696 -41.656 1.00 88.94 322 GLU A N 1
ATOM 2614 C CA . GLU A 1 322 ? -1.961 6.441 -43.027 1.00 88.94 322 GLU A CA 1
ATOM 2615 C C . GLU A 1 322 ? -1.548 7.571 -43.981 1.00 88.94 322 GLU A C 1
ATOM 2617 O O . GLU A 1 322 ? -1.127 7.293 -45.104 1.00 88.94 322 GLU A O 1
ATOM 2622 N N . GLN A 1 323 ? -1.612 8.834 -43.548 1.00 86.88 323 GLN A N 1
ATOM 2623 C CA . GLN A 1 323 ? -1.144 9.980 -44.331 1.00 86.88 323 GLN A CA 1
ATOM 2624 C C . GLN A 1 323 ? 0.371 9.925 -44.576 1.00 86.88 323 GLN A C 1
ATOM 2626 O O . GLN A 1 323 ? 0.802 10.123 -45.712 1.00 86.88 323 GLN A O 1
ATOM 2631 N N . GLU A 1 324 ? 1.172 9.621 -43.550 1.00 84.56 324 GLU A N 1
ATOM 2632 C CA . GLU A 1 324 ? 2.633 9.485 -43.664 1.00 84.56 324 GLU A CA 1
ATOM 2633 C C . GLU A 1 324 ? 3.044 8.369 -44.635 1.00 84.56 324 GLU A C 1
ATOM 2635 O O . GLU A 1 324 ? 4.036 8.499 -45.349 1.00 84.56 324 GLU A O 1
ATOM 2640 N N . HIS A 1 325 ? 2.253 7.297 -44.709 1.00 84.25 325 HIS A N 1
ATOM 2641 C CA . HIS A 1 325 ? 2.502 6.155 -45.592 1.00 84.25 325 HIS A CA 1
ATOM 2642 C C . HIS A 1 325 ? 1.782 6.261 -46.951 1.00 84.25 325 HIS A C 1
ATOM 2644 O O . HIS A 1 325 ? 1.840 5.328 -47.750 1.00 84.25 325 HIS A O 1
ATOM 2650 N N . GLY A 1 326 ? 1.116 7.388 -47.237 1.00 80.44 326 GLY A N 1
ATOM 2651 C CA . GLY A 1 326 ? 0.454 7.644 -48.522 1.00 80.44 326 GLY A CA 1
ATOM 2652 C C . GLY A 1 326 ? -0.878 6.911 -48.738 1.00 80.44 326 GLY A C 1
ATOM 2653 O O . GLY A 1 326 ? -1.385 6.895 -49.857 1.00 80.44 326 GLY A O 1
ATOM 2654 N N . PHE A 1 327 ? -1.460 6.325 -47.689 1.00 73.62 327 PHE A N 1
ATOM 2655 C CA . PHE A 1 327 ? -2.778 5.673 -47.691 1.00 73.62 327 PHE A CA 1
ATOM 2656 C C . PHE A 1 327 ? -3.925 6.607 -47.274 1.00 73.62 327 PHE A C 1
ATOM 2658 O O . PHE A 1 327 ? -5.093 6.223 -47.353 1.00 73.62 327 PHE A O 1
ATOM 2665 N N . GLY A 1 328 ? -3.611 7.829 -46.835 1.00 64.75 328 GLY A N 1
ATOM 2666 C CA . GLY A 1 328 ? -4.606 8.815 -46.423 1.00 64.75 328 GLY A CA 1
ATOM 2667 C C . GLY A 1 328 ? -5.611 9.120 -47.538 1.00 64.75 328 GLY A C 1
ATOM 2668 O O . GLY A 1 328 ? -5.238 9.406 -48.677 1.00 64.75 328 GLY A O 1
ATOM 2669 N N . ARG A 1 329 ? -6.908 9.079 -47.211 1.00 62.44 329 ARG A N 1
ATOM 2670 C CA . ARG A 1 329 ? -7.993 9.458 -48.130 1.00 62.44 329 ARG A CA 1
ATOM 2671 C C . ARG A 1 329 ? -7.744 10.896 -48.621 1.00 62.44 329 ARG A C 1
ATOM 2673 O O . ARG A 1 329 ? -7.721 11.798 -47.781 1.00 62.44 329 ARG A O 1
ATOM 2680 N N . PRO A 1 330 ? -7.600 11.168 -49.932 1.00 53.34 330 PRO A N 1
ATOM 2681 C CA . PRO A 1 330 ? -7.629 12.543 -50.407 1.00 53.34 330 PRO A CA 1
ATOM 2682 C C . PRO A 1 330 ? -9.011 13.102 -50.072 1.00 53.34 330 PRO A C 1
ATOM 2684 O O . PRO A 1 330 ? -10.024 12.472 -50.391 1.00 53.34 330 PRO A O 1
ATOM 2687 N N . SER A 1 331 ? -9.048 14.234 -49.364 1.00 48.97 331 SER A N 1
ATOM 2688 C CA . SER A 1 331 ? -10.278 14.936 -49.002 1.00 48.97 331 SER A CA 1
ATOM 2689 C C . SER A 1 331 ? -11.263 14.909 -50.163 1.00 48.97 331 SER A C 1
ATOM 2691 O O . SER A 1 331 ? -10.995 15.458 -51.232 1.00 48.97 331 SER A O 1
ATOM 2693 N N . SER A 1 332 ? -12.397 14.249 -49.919 1.00 44.28 332 SER A N 1
ATOM 2694 C CA . SER A 1 332 ? -13.586 14.280 -50.757 1.00 44.28 332 SER A CA 1
ATOM 2695 C C . SER A 1 332 ? -13.946 15.734 -51.027 1.00 44.28 332 SER A C 1
ATOM 2697 O O . SER A 1 332 ? -14.573 16.409 -50.213 1.00 44.28 332 SER A O 1
ATOM 2699 N N . THR A 1 333 ? -13.530 16.214 -52.186 1.00 46.66 333 THR A N 1
ATOM 2700 C CA . THR A 1 333 ? -14.095 17.388 -52.819 1.00 46.66 333 THR A CA 1
ATOM 2701 C C . THR A 1 333 ? -15.526 17.023 -53.204 1.00 46.66 333 THR A C 1
ATOM 2703 O O . THR A 1 333 ? -15.742 16.115 -53.994 1.00 46.66 333 THR A O 1
ATOM 2706 N N . ILE A 1 334 ? -16.482 17.760 -52.634 1.00 48.91 334 ILE A N 1
ATOM 2707 C CA . ILE A 1 334 ? -17.805 18.032 -53.210 1.00 48.91 334 ILE A CA 1
ATOM 2708 C C . ILE A 1 334 ? -18.767 16.829 -53.256 1.00 48.91 334 ILE A C 1
ATOM 2710 O O . ILE A 1 334 ? -18.755 16.036 -54.188 1.00 48.91 334 ILE A O 1
ATOM 2714 N N . LEU A 1 335 ? -19.710 16.796 -52.310 1.00 34.22 335 LEU A N 1
ATOM 2715 C CA . LEU A 1 335 ? -21.138 16.699 -52.642 1.00 34.22 335 LEU A CA 1
ATOM 2716 C C . LEU A 1 335 ? -21.972 17.162 -51.443 1.00 34.22 335 LEU A C 1
ATOM 2718 O O . LEU A 1 335 ? -22.148 16.460 -50.449 1.00 34.22 335 LEU A O 1
ATOM 2722 N N . HIS A 1 336 ? -22.442 18.401 -51.552 1.00 44.72 336 HIS A N 1
ATOM 2723 C CA . HIS A 1 336 ? -23.620 18.858 -50.836 1.00 44.72 336 HIS A CA 1
ATOM 2724 C C . HIS A 1 336 ? -24.853 18.075 -51.314 1.00 44.72 336 HIS A C 1
ATOM 2726 O O . HIS A 1 336 ? -24.946 17.727 -52.488 1.00 44.72 336 HIS A O 1
ATOM 2732 N N . ASP A 1 337 ? -25.811 17.963 -50.391 1.00 37.03 337 ASP A N 1
ATOM 2733 C CA . ASP A 1 337 ? -27.250 17.756 -50.597 1.00 37.03 337 ASP A CA 1
ATOM 2734 C C . ASP A 1 337 ? -27.764 16.301 -50.617 1.00 37.03 337 ASP A C 1
ATOM 2736 O O . ASP A 1 337 ? -27.542 15.552 -51.560 1.00 37.03 337 ASP A O 1
ATOM 2740 N N . PHE A 1 338 ? -28.440 15.890 -49.534 1.00 33.81 338 PHE A N 1
ATOM 2741 C CA . PHE A 1 338 ? -29.876 15.560 -49.539 1.00 33.81 338 PHE A CA 1
ATOM 2742 C C . PHE A 1 338 ? -30.364 15.237 -48.110 1.00 33.81 338 PHE A C 1
ATOM 2744 O O . PHE A 1 338 ? -29.932 14.285 -47.462 1.00 33.81 338 PHE A O 1
ATOM 2751 N N . SER A 1 339 ? -31.296 16.061 -47.623 1.00 42.12 339 SER A N 1
ATOM 2752 C CA . SER A 1 339 ? -32.086 15.859 -46.399 1.00 42.12 339 SER A CA 1
ATOM 2753 C C . SER A 1 339 ? -33.104 14.727 -46.543 1.00 42.12 339 SER A C 1
ATOM 2755 O O . SER A 1 339 ? -33.876 14.770 -47.492 1.00 42.12 339 SER A O 1
ATOM 2757 N N . LEU A 1 340 ? -33.259 13.870 -45.521 1.00 37.75 340 LEU A N 1
ATOM 2758 C CA . LEU A 1 340 ? -34.557 13.288 -45.121 1.00 37.75 340 LEU A CA 1
ATOM 2759 C C . LEU A 1 340 ? -34.640 13.067 -43.594 1.00 37.75 340 LEU A C 1
ATOM 2761 O O . LEU A 1 340 ? -34.358 12.007 -43.051 1.00 37.75 340 LEU A O 1
ATOM 2765 N N . LYS A 1 341 ? -35.013 14.147 -42.906 1.00 39.03 341 LYS A N 1
ATOM 2766 C CA . LYS A 1 341 ? -36.115 14.263 -41.932 1.00 39.03 341 LYS A CA 1
ATOM 2767 C C . LYS A 1 341 ? -36.772 12.950 -41.439 1.00 39.03 341 LYS A C 1
ATOM 2769 O O . LYS A 1 341 ? -37.630 12.425 -42.132 1.00 39.03 341 LYS A O 1
ATOM 2774 N N . THR A 1 342 ? -36.541 12.589 -40.171 1.00 31.88 342 THR A N 1
ATOM 2775 C CA . THR A 1 342 ? -37.605 12.251 -39.195 1.00 31.88 342 THR A CA 1
ATOM 2776 C C . THR A 1 342 ? -37.124 12.565 -37.772 1.00 31.88 342 THR A C 1
ATOM 2778 O O . THR A 1 342 ? -36.235 11.904 -37.248 1.00 31.88 342 THR A O 1
ATOM 2781 N N . SER A 1 343 ? -37.726 13.589 -37.167 1.00 35.12 343 SER A N 1
ATOM 2782 C CA . SER A 1 343 ? -37.764 13.859 -35.718 1.00 35.12 343 SER A CA 1
ATOM 2783 C C . SER A 1 343 ? -39.187 13.498 -35.234 1.00 35.12 343 SER A C 1
ATOM 2785 O O . SER A 1 343 ? -40.098 13.539 -36.073 1.00 35.12 343 SER A O 1
ATOM 2787 N N . PRO A 1 344 ? -39.411 13.098 -33.962 1.00 49.62 344 PRO A N 1
ATOM 2788 C CA . PRO A 1 344 ? -39.586 14.093 -32.898 1.00 49.62 344 PRO A CA 1
ATOM 2789 C C . PRO A 1 344 ? -38.807 13.836 -31.583 1.00 49.62 344 PRO A C 1
ATOM 2791 O O . PRO A 1 344 ? -38.698 12.717 -31.091 1.00 49.62 344 PRO A O 1
ATOM 2794 N N . ASP A 1 345 ? -38.339 14.971 -31.064 1.00 38.97 345 ASP A N 1
ATOM 2795 C CA . ASP A 1 345 ? -37.795 15.435 -29.764 1.00 38.97 345 ASP A CA 1
ATOM 2796 C C . ASP A 1 345 ? -38.630 15.067 -28.489 1.00 38.97 345 ASP A C 1
ATOM 2798 O O . ASP A 1 345 ? -39.683 14.451 -28.670 1.00 38.97 345 ASP A O 1
ATOM 2802 N N . PRO A 1 346 ? -38.322 15.504 -27.222 1.00 52.28 346 PRO A N 1
ATOM 2803 C CA . PRO A 1 346 ? -37.295 16.466 -26.758 1.00 52.28 346 PRO A CA 1
ATOM 2804 C C . PRO A 1 346 ? -36.593 16.166 -25.397 1.00 52.28 346 PRO A C 1
ATOM 2806 O O . PRO A 1 346 ? -36.913 15.231 -24.671 1.00 52.28 346 PRO A O 1
ATOM 2809 N N . THR A 1 347 ? -35.720 17.106 -25.002 1.00 39.81 347 THR A N 1
ATOM 2810 C CA . THR A 1 347 ? -35.181 17.439 -23.657 1.00 39.81 347 THR A CA 1
ATOM 2811 C C . THR A 1 347 ? -33.796 16.907 -23.271 1.00 39.81 347 THR A C 1
ATOM 2813 O O . THR A 1 347 ? -33.632 15.908 -22.589 1.00 39.81 347 THR A O 1
ATOM 2816 N N . THR A 1 348 ? -32.766 17.706 -23.557 1.00 37.59 348 THR A N 1
ATOM 2817 C CA . THR A 1 348 ? -32.018 18.421 -22.502 1.00 37.59 348 THR A CA 1
ATOM 2818 C C . THR A 1 348 ? -31.157 19.519 -23.126 1.00 37.59 348 THR A C 1
ATOM 2820 O O . THR A 1 348 ? -30.390 19.308 -24.059 1.00 37.59 348 THR A O 1
ATOM 2823 N N . HIS A 1 349 ? -31.341 20.736 -22.619 1.00 38.72 349 HIS A N 1
ATOM 2824 C CA . HIS A 1 349 ? -30.669 21.945 -23.073 1.00 38.72 349 HIS A CA 1
ATOM 2825 C C . HIS A 1 349 ? -29.141 21.823 -22.990 1.00 38.72 349 HIS A C 1
ATOM 2827 O O . HIS A 1 349 ? -28.572 21.781 -21.900 1.00 38.72 349 HIS A O 1
ATOM 2833 N N . ILE A 1 350 ? -28.475 21.897 -24.142 1.00 39.25 350 ILE A N 1
ATOM 2834 C CA . ILE A 1 350 ? -27.058 22.249 -24.237 1.00 39.25 350 ILE A CA 1
ATOM 2835 C C . ILE A 1 350 ? -26.944 23.742 -23.907 1.00 39.25 350 ILE A C 1
ATOM 2837 O O . ILE A 1 350 ? -27.219 24.610 -24.737 1.00 39.25 350 ILE A O 1
ATOM 2841 N N . LYS A 1 351 ? -26.566 24.058 -22.665 1.00 42.16 351 LYS A N 1
ATOM 2842 C CA . LYS A 1 351 ? -26.090 25.396 -22.303 1.00 42.16 351 LYS A CA 1
ATOM 2843 C C . LYS A 1 351 ? -24.657 25.545 -22.810 1.00 42.16 351 LYS A C 1
ATOM 2845 O O . LYS A 1 351 ? -23.745 24.895 -22.311 1.00 42.16 351 LYS A O 1
ATOM 2850 N N . ARG A 1 352 ? -24.491 26.410 -23.813 1.00 41.62 352 ARG A N 1
ATOM 2851 C CA . ARG A 1 352 ? -23.203 26.963 -24.243 1.00 41.62 352 ARG A CA 1
ATOM 2852 C C . ARG A 1 352 ? -22.461 27.566 -23.048 1.00 41.62 352 ARG A C 1
ATOM 2854 O O . ARG A 1 352 ? -23.072 28.217 -22.202 1.00 41.62 352 ARG A O 1
ATOM 2861 N N . HIS A 1 353 ? -21.149 27.362 -23.038 1.00 45.50 353 HIS A N 1
ATOM 2862 C CA . HIS A 1 353 ? -20.194 28.014 -22.153 1.00 45.50 353 HIS A CA 1
ATOM 2863 C C . HIS A 1 353 ? -20.426 29.532 -22.127 1.00 45.50 353 HIS A C 1
ATOM 2865 O O . HIS A 1 353 ? -20.368 30.185 -23.168 1.00 45.50 353 HIS A O 1
ATOM 2871 N N . GLN A 1 354 ? -20.702 30.072 -20.940 1.00 47.38 354 GLN A N 1
ATOM 2872 C CA . GLN A 1 354 ? -20.569 31.497 -20.660 1.00 47.38 354 GLN A CA 1
ATOM 2873 C C . GLN A 1 354 ? -19.167 31.727 -20.105 1.00 47.38 354 GLN A C 1
ATOM 2875 O O . GLN A 1 354 ? -18.753 31.091 -19.135 1.00 47.38 354 GLN A O 1
ATOM 2880 N N . THR A 1 355 ? -18.441 32.601 -20.785 1.00 48.88 355 THR A N 1
ATOM 2881 C CA . THR A 1 355 ? -17.192 33.221 -20.357 1.00 48.88 355 THR A CA 1
ATOM 2882 C C . THR A 1 355 ? -17.394 33.863 -18.982 1.00 48.88 355 THR A C 1
ATOM 2884 O O . THR A 1 355 ? -18.408 34.518 -18.756 1.00 48.88 355 THR A O 1
ATOM 2887 N N . LEU A 1 356 ? -16.464 33.631 -18.056 1.00 52.88 356 LEU A N 1
ATOM 2888 C CA . LEU A 1 356 ? -16.454 34.259 -16.733 1.00 52.88 356 LEU A CA 1
ATOM 2889 C C . LEU A 1 356 ? -15.990 35.717 -16.862 1.00 52.88 356 LEU A C 1
ATOM 2891 O O . LEU A 1 356 ? -14.966 35.965 -17.498 1.00 52.88 356 LEU A O 1
ATOM 2895 N N . ASP A 1 357 ? -16.708 36.648 -16.234 1.00 58.38 357 ASP A N 1
ATOM 2896 C CA . ASP A 1 357 ? -16.233 38.021 -16.021 1.00 58.38 357 ASP A CA 1
ATOM 2897 C C . ASP A 1 357 ? -15.172 38.060 -14.901 1.00 58.38 357 ASP A C 1
ATOM 2899 O O . ASP A 1 357 ? -15.235 37.252 -13.965 1.00 58.38 357 ASP A O 1
ATOM 2903 N N . PRO A 1 358 ? -14.188 38.977 -14.969 1.00 58.94 358 PRO A N 1
ATOM 2904 C CA . PRO A 1 358 ? -13.150 39.092 -13.954 1.00 58.94 358 PRO A CA 1
ATOM 2905 C C . PRO A 1 358 ? -13.698 39.743 -12.675 1.00 58.94 358 PRO A C 1
ATOM 2907 O O . PRO A 1 358 ? -14.514 40.663 -12.720 1.00 58.94 358 PRO A O 1
ATOM 2910 N N . LEU A 1 359 ? -13.235 39.243 -11.528 1.00 57.34 359 LEU A N 1
ATOM 2911 C CA . LEU A 1 359 ? -13.604 39.739 -10.200 1.00 57.34 359 LEU A CA 1
ATOM 2912 C C . LEU A 1 359 ? -12.898 41.073 -9.875 1.00 57.34 359 LEU A C 1
ATOM 2914 O O . LEU A 1 359 ? -11.777 41.276 -10.350 1.00 57.34 359 LEU A O 1
ATOM 2918 N N . PRO A 1 360 ? -13.524 41.950 -9.064 1.00 62.38 360 PRO A N 1
ATOM 2919 C CA . PRO A 1 360 ? -12.879 43.129 -8.487 1.00 62.38 360 PRO A CA 1
ATOM 2920 C C . PRO A 1 360 ? -11.833 42.789 -7.419 1.00 62.38 360 PRO A C 1
ATOM 2922 O O . PRO A 1 360 ? -11.997 41.758 -6.721 1.00 62.38 360 PRO A O 1
#

InterPro domains:
  IPR039889 Coiled-coil domain-containing protein 33 [PTHR21623] (58-342)

Sequence (360 aa):
MAWYYRPFSSTLNQDNDVSLPPPEAVAEILPDKQMLLYEKAATPADGDVDDVDMLRRTQDVTRFHLDQELDNYRTAMKKMADDIQSLRRHVASLEAENSTLRCNLSMHEEVGRTLLNDVDVDVMTKVEIVDRIVALKHKLAAGTVEMSRMKDRVQQLQNELIRKNDREKDLVMLQRAHQQQQTVLRKYHEKITKMKALEDTVRQQERVIEKMERMLEEKVPEATRTCEQLLADSFSKEFYSTLLAENMRLREELGRAHYRSSPIILQQQALPDIFSTNSEKLSLLAKVEKAQGRIRALESQLEESARKWGREKQDLSTQLLEQEHGFGRPSSTILHDFSLKTSPDPTTHIKRHQTLDPLP

Foldseek 3Di:
DDDDDDDPPPPVPPPPDPPPPPPCPVVVVDPPPPPPPPPPPPDDDDDDPVVVVVVVVVVVVVVVVVVVVVVVVVVVVVVVVVVVVVVVVVVVVVVVVVVVVVVVVVVVVVVVVVVVPCPDPVNDDPVVVVVVVVVVVVVVVVVVVVVVVVVVVVVVVVVVVVVVVVVVVVVVVVVVVVVVVVVVVVVVVVVVVVVVVVVVVVVVVVVVVVVVVVVCVVCVVVVVVVCVVQVVDPVSVVVVVVVVVVVVVVVVVVVVVCVVPDPPPPDPPPPPPVVVVVVVVVVVVVVVVVVVVVVVVVVVVVVVVVVVVVVVVVVVVVLVVCVVVVNHDDPDDDDDDDDDDDDDDDDDDDDDDDDDDDDD

Radius of gyration: 50.32 Å; chains: 1; bounding box: 119×69×129 Å

Secondary structure (DSSP, 8-state):
------------------PPPPTTTTGGGS---SSSSSTT--------HHHHHHHHHHHHHHHHHHHHHHHHHHHHHHHHHHHHHHHHHHHHHHHHHHHHHHHHHHHHHHHHHHHH----TTTS-HHHHHHHHHHHHHHHHHHHHHHHHHHHHHHHHHHHHHHHHHHHHHHHHHHHHHHHHHHHHHHHHHHHHHHHHHHHHHHHHHHHHHHHHHHHHHHHHHHHHHHHHHTTSHHHHHHHHHHHHHHHHHHHHHHHHHHHS-----------SHHHHHHHHHHHHHHHHHHHHHHHHHHHHHHHHHHHHHHHHHHHHHHHHHHHTT-SPP---------------------PPPPPPPP-

Organism: Chrysemys picta bellii (NCBI:txid8478)